Protein AF-C0B7B0-F1 (afdb_monomer_lite)

pLDDT: mean 88.66, std 11.68, range [32.16, 98.12]

Sequence (289 aa):
MPNNDEKKVLLKVTDLKQWFPLKKTKLFQKEQEYVRANDGITLNIYEGETVGLVGESGCGKSTFGRTLLQIYKQTEGKTMYYGRTLTDMAPLYVDETIKNISSGKKKIAELEAKVEALKAEYEKMEDSAEKFQKQAECENIQKKCNMEFLNLVQIIGGFYSLDDTKEAEQLLLEKFKVARVISGLNEENQMEGVDKTKEIAEKKVELEKAEKKLEELRSKYKNDEAFTKYESYRDNGVDLARLKTQEMRFLRKDMQMIFQDPYSSLNPRMTVGQIIGEGLLAHGIFKKK

Structure (mmCIF, N/CA/C/O backbone):
data_AF-C0B7B0-F1
#
_entry.id   AF-C0B7B0-F1
#
loop_
_atom_site.group_PDB
_atom_site.id
_atom_site.type_symbol
_atom_site.label_atom_id
_atom_site.label_alt_id
_atom_site.label_comp_id
_atom_site.label_asym_id
_atom_site.label_entity_id
_atom_site.label_seq_id
_atom_site.pdbx_PDB_ins_code
_atom_site.Cartn_x
_atom_site.Cartn_y
_atom_site.Cartn_z
_atom_site.occupancy
_atom_site.B_iso_or_equiv
_atom_site.auth_seq_id
_atom_site.auth_comp_id
_atom_site.auth_asym_id
_atom_site.auth_atom_id
_atom_site.pdbx_PDB_model_num
ATOM 1 N N . MET A 1 1 ? -33.762 -7.438 -4.757 1.00 32.88 1 MET A N 1
ATOM 2 C CA . MET A 1 1 ? -32.443 -7.916 -4.298 1.00 32.88 1 MET A CA 1
ATOM 3 C C . MET A 1 1 ? -31.421 -7.363 -5.273 1.00 32.88 1 MET A C 1
ATOM 5 O O . MET A 1 1 ? -31.558 -7.676 -6.450 1.00 32.88 1 MET A O 1
ATOM 9 N N . PRO A 1 2 ? -30.515 -6.460 -4.875 1.00 32.16 2 PRO A N 1
ATOM 10 C CA . PRO A 1 2 ? -29.497 -5.986 -5.796 1.00 32.16 2 PRO A CA 1
ATOM 11 C C . PRO A 1 2 ? -28.449 -7.088 -5.965 1.00 32.16 2 PRO A C 1
ATOM 13 O O . PRO A 1 2 ? -27.871 -7.572 -4.997 1.00 32.16 2 PRO A O 1
ATOM 16 N N . ASN A 1 3 ? -28.293 -7.509 -7.211 1.00 38.59 3 ASN A N 1
ATOM 17 C CA . ASN A 1 3 ? -27.309 -8.462 -7.685 1.00 38.59 3 ASN A CA 1
ATOM 18 C C . ASN A 1 3 ? -25.999 -7.690 -7.917 1.00 38.59 3 ASN A C 1
ATOM 20 O O . ASN A 1 3 ? -26.000 -6.790 -8.755 1.00 38.59 3 ASN A O 1
ATOM 24 N N . ASN A 1 4 ? -24.925 -7.996 -7.182 1.00 39.75 4 ASN A N 1
ATOM 25 C CA . ASN A 1 4 ? -23.560 -7.856 -7.698 1.00 39.75 4 ASN A CA 1
ATOM 26 C C . ASN A 1 4 ? -22.594 -8.742 -6.892 1.00 39.75 4 ASN A C 1
ATOM 28 O O . ASN A 1 4 ? -22.062 -8.343 -5.857 1.00 39.75 4 ASN A O 1
ATOM 32 N N . ASP A 1 5 ? -22.397 -9.958 -7.397 1.00 49.72 5 ASP A N 1
ATOM 33 C CA . ASP A 1 5 ? -21.373 -10.935 -7.017 1.00 49.72 5 ASP A CA 1
ATOM 34 C C . ASP A 1 5 ? -19.946 -10.453 -7.374 1.00 49.72 5 ASP A C 1
ATOM 36 O O . ASP A 1 5 ? -19.178 -11.151 -8.039 1.00 49.72 5 ASP A O 1
ATOM 40 N N . GLU A 1 6 ? -19.545 -9.254 -6.950 1.00 67.25 6 GLU A N 1
ATOM 41 C CA . GLU A 1 6 ? -18.129 -8.882 -6.973 1.00 67.25 6 GLU A CA 1
ATOM 42 C C . GLU A 1 6 ? -17.482 -9.409 -5.699 1.00 67.25 6 GLU A C 1
ATOM 44 O O . GLU A 1 6 ? -17.593 -8.821 -4.621 1.00 67.25 6 GLU A O 1
ATOM 49 N N . LYS A 1 7 ? -16.814 -10.563 -5.810 1.00 82.44 7 LYS A N 1
ATOM 50 C CA . LYS A 1 7 ? -15.997 -11.081 -4.713 1.00 82.44 7 LYS A CA 1
ATOM 51 C C . LYS A 1 7 ? -15.045 -9.974 -4.252 1.00 82.44 7 LYS A C 1
ATOM 53 O O . LYS A 1 7 ? -14.312 -9.395 -5.054 1.00 82.44 7 LYS A O 1
ATOM 58 N N . LYS A 1 8 ? -15.053 -9.679 -2.953 1.00 91.38 8 LYS A N 1
ATOM 59 C CA . LYS A 1 8 ? -14.202 -8.644 -2.366 1.00 91.38 8 LYS A CA 1
ATOM 60 C C . LYS A 1 8 ? -12.743 -9.089 -2.421 1.00 91.38 8 LYS A C 1
ATOM 62 O O . LYS A 1 8 ? -12.409 -10.185 -1.974 1.00 91.38 8 LYS A O 1
ATOM 67 N N . VAL A 1 9 ? -11.873 -8.258 -2.992 1.00 94.88 9 VAL A N 1
ATOM 68 C CA . VAL A 1 9 ? -10.428 -8.528 -3.021 1.00 94.88 9 VAL A CA 1
ATOM 69 C C . VAL A 1 9 ? -9.897 -8.475 -1.591 1.00 94.88 9 VAL A C 1
ATOM 71 O O . VAL A 1 9 ? -10.092 -7.479 -0.902 1.00 94.88 9 VAL A O 1
ATOM 74 N N . LEU A 1 10 ? -9.212 -9.533 -1.160 1.00 94.75 10 LEU A N 1
ATOM 75 C CA . LEU A 1 10 ? -8.536 -9.621 0.134 1.00 94.75 10 LEU A CA 1
ATOM 76 C C . LEU A 1 10 ? -7.050 -9.258 0.018 1.00 94.75 10 LEU A C 1
ATOM 78 O O . LEU A 1 10 ? -6.499 -8.587 0.891 1.00 94.75 10 LEU A O 1
ATOM 82 N N . LEU A 1 11 ? -6.403 -9.681 -1.069 1.00 95.06 11 LEU A N 1
ATOM 83 C CA . LEU A 1 11 ? -4.999 -9.400 -1.353 1.00 95.06 11 LEU A CA 1
ATOM 84 C C . LEU A 1 11 ? -4.830 -9.056 -2.834 1.00 95.06 11 LEU A C 1
ATOM 86 O O . LEU A 1 11 ? -5.231 -9.834 -3.695 1.00 95.06 11 LEU A O 1
ATOM 90 N N . LYS A 1 12 ? -4.212 -7.916 -3.138 1.00 96.62 12 LYS A N 1
ATOM 91 C CA . LYS A 1 12 ? -3.875 -7.496 -4.504 1.00 96.62 12 LYS A CA 1
ATOM 92 C C . LYS A 1 12 ? -2.369 -7.402 -4.649 1.00 96.62 12 LYS A C 1
ATOM 94 O O . LYS A 1 12 ? -1.725 -6.567 -4.015 1.00 96.62 12 LYS A O 1
ATOM 99 N N . VAL A 1 13 ? -1.822 -8.253 -5.501 1.00 96.62 13 VAL A N 1
ATOM 100 C CA . VAL A 1 13 ? -0.399 -8.318 -5.825 1.00 96.62 13 VAL A CA 1
ATOM 101 C C . VAL A 1 13 ? -0.208 -7.727 -7.216 1.00 96.62 13 VAL A C 1
ATOM 103 O O . VAL A 1 13 ? -0.907 -8.110 -8.152 1.00 96.62 13 VAL A O 1
ATOM 106 N N . THR A 1 14 ? 0.712 -6.780 -7.375 1.00 95.19 14 THR A N 1
ATOM 107 C CA . THR A 1 14 ? 0.985 -6.115 -8.658 1.00 95.19 14 THR A CA 1
ATOM 108 C C . THR A 1 14 ? 2.483 -6.054 -8.909 1.00 95.19 14 THR A C 1
ATOM 110 O O . THR A 1 14 ? 3.209 -5.444 -8.123 1.00 95.19 14 THR A O 1
ATOM 113 N N . ASP A 1 15 ? 2.928 -6.672 -10.007 1.00 94.75 15 ASP A N 1
ATOM 114 C CA . ASP A 1 15 ? 4.333 -6.733 -10.446 1.00 94.75 15 ASP A CA 1
ATOM 115 C C . ASP A 1 15 ? 5.298 -7.150 -9.317 1.00 94.75 15 ASP A C 1
ATOM 117 O O . ASP A 1 15 ? 6.388 -6.598 -9.179 1.00 94.75 15 ASP A O 1
ATOM 121 N N . LEU A 1 16 ? 4.887 -8.090 -8.451 1.00 95.69 16 LEU A N 1
ATOM 122 C CA . LEU A 1 16 ? 5.704 -8.522 -7.316 1.00 95.69 16 LEU A CA 1
ATOM 123 C C . LEU A 1 16 ? 6.953 -9.231 -7.821 1.00 95.69 16 LEU A C 1
ATOM 125 O O . LEU A 1 16 ? 6.883 -10.243 -8.531 1.00 95.69 16 LEU A O 1
ATOM 129 N N . LYS A 1 17 ? 8.104 -8.725 -7.380 1.00 95.19 17 LYS A N 1
ATOM 130 C CA . LYS A 1 17 ? 9.407 -9.332 -7.636 1.00 95.19 17 LYS A CA 1
ATOM 131 C C . LYS A 1 17 ? 10.114 -9.643 -6.340 1.00 95.19 17 LYS A C 1
ATOM 133 O O . LYS A 1 17 ? 10.126 -8.829 -5.417 1.00 95.19 17 LYS A O 1
ATOM 138 N N . GLN A 1 18 ? 10.763 -10.798 -6.310 1.00 95.56 18 GLN A N 1
ATOM 139 C CA . GLN A 1 18 ? 11.683 -11.149 -5.244 1.00 95.56 18 GLN A CA 1
ATOM 140 C C . GLN A 1 18 ? 12.972 -11.717 -5.812 1.00 95.56 18 GLN A C 1
ATOM 142 O O . GLN A 1 18 ? 13.020 -12.848 -6.307 1.00 95.56 18 GLN A O 1
ATOM 147 N N . TRP A 1 19 ? 14.020 -10.902 -5.747 1.00 94.12 19 TRP A N 1
ATOM 148 C CA . TRP A 1 19 ? 15.330 -11.181 -6.308 1.00 94.12 19 TRP A CA 1
ATOM 149 C C . TRP A 1 19 ? 16.367 -11.246 -5.187 1.00 94.12 19 TRP A C 1
ATOM 151 O O . TRP A 1 19 ? 16.521 -10.315 -4.398 1.00 94.12 19 TRP A O 1
ATOM 161 N N . PHE A 1 20 ? 17.104 -12.350 -5.114 1.00 90.38 20 PHE A N 1
ATOM 162 C CA . PHE A 1 20 ? 18.136 -12.540 -4.097 1.00 90.38 20 PHE A CA 1
ATOM 163 C C . PHE A 1 20 ? 19.513 -12.206 -4.668 1.00 90.38 20 PHE A C 1
ATOM 165 O O . PHE A 1 20 ? 19.882 -12.783 -5.691 1.00 90.38 20 PHE A O 1
ATOM 172 N N . PRO A 1 21 ? 20.296 -11.319 -4.029 1.00 88.69 21 PRO A N 1
ATOM 173 C CA . PRO A 1 21 ? 21.627 -10.986 -4.514 1.00 88.69 21 PRO A CA 1
ATOM 174 C C . PRO A 1 21 ? 22.556 -12.199 -4.403 1.00 88.69 21 PRO A C 1
ATOM 176 O O . PRO A 1 21 ? 22.650 -12.841 -3.352 1.00 88.69 21 PRO A O 1
ATOM 179 N N . LEU A 1 22 ? 23.273 -12.499 -5.483 1.00 86.31 22 LEU A N 1
ATOM 180 C CA . LEU A 1 22 ? 24.344 -13.488 -5.481 1.00 86.31 22 LEU A CA 1
ATOM 181 C C . LEU A 1 22 ? 25.589 -12.920 -4.793 1.00 86.31 22 LEU A C 1
ATOM 183 O O . LEU A 1 22 ? 25.899 -11.732 -4.894 1.00 86.31 22 LEU A O 1
ATOM 187 N N . LYS A 1 23 ? 26.332 -13.760 -4.067 1.00 79.19 23 LYS A N 1
ATOM 188 C CA . LYS A 1 23 ? 27.598 -13.317 -3.470 1.00 79.19 23 LYS A CA 1
ATOM 189 C C . LYS A 1 23 ? 28.562 -12.923 -4.585 1.00 79.19 23 LYS A C 1
ATOM 191 O O . LYS A 1 23 ? 28.833 -13.732 -5.467 1.00 79.19 23 LYS A O 1
ATOM 196 N N . LYS A 1 24 ? 29.125 -11.717 -4.497 1.00 76.44 24 LYS A N 1
ATOM 197 C CA . LYS A 1 24 ? 30.214 -11.297 -5.382 1.00 76.44 24 LYS A CA 1
ATOM 198 C C . LYS A 1 24 ? 31.396 -12.245 -5.197 1.00 76.44 24 LYS A C 1
ATOM 200 O O . LYS A 1 24 ? 31.922 -12.372 -4.093 1.00 76.44 24 LYS A O 1
ATOM 205 N N . THR A 1 25 ? 31.804 -12.916 -6.267 1.00 71.88 25 THR A N 1
ATOM 206 C CA . THR A 1 25 ? 32.927 -13.868 -6.248 1.00 71.88 25 THR A CA 1
ATOM 207 C C . THR A 1 25 ? 34.271 -13.201 -6.528 1.00 71.88 25 THR A C 1
ATOM 209 O O . THR A 1 25 ? 35.310 -13.779 -6.227 1.00 71.88 25 THR A O 1
ATOM 212 N N . LYS A 1 26 ? 34.278 -11.986 -7.091 1.00 80.69 26 LYS A N 1
ATOM 213 C CA . LYS A 1 26 ? 35.500 -11.229 -7.409 1.00 80.69 26 LYS A CA 1
ATOM 214 C C . LYS A 1 26 ? 35.473 -9.857 -6.738 1.00 80.69 26 LYS A C 1
ATOM 216 O O . LYS A 1 26 ? 34.465 -9.157 -6.802 1.00 80.69 26 LYS A O 1
ATOM 221 N N . LEU A 1 27 ? 36.610 -9.448 -6.167 1.00 71.44 27 LEU A N 1
ATOM 222 C CA . LEU A 1 27 ? 36.767 -8.174 -5.446 1.00 71.44 27 LEU A CA 1
ATOM 223 C C . LEU A 1 27 ? 36.523 -6.935 -6.338 1.00 71.44 27 LEU A C 1
ATOM 225 O O . LEU A 1 27 ? 36.173 -5.876 -5.833 1.00 71.44 27 LEU A O 1
ATOM 229 N N . PHE A 1 28 ? 36.633 -7.091 -7.664 1.00 76.25 28 PHE A N 1
ATOM 230 C CA . PHE A 1 28 ? 36.412 -6.041 -8.670 1.00 76.25 28 PHE A CA 1
ATOM 231 C C . PHE A 1 28 ? 35.117 -6.211 -9.487 1.00 76.25 28 PHE A C 1
ATOM 233 O O . PHE A 1 28 ? 34.955 -5.575 -10.528 1.00 76.25 28 PHE A O 1
ATOM 240 N N . GLN A 1 29 ? 34.186 -7.073 -9.062 1.00 70.94 29 GLN A N 1
ATOM 241 C CA . GLN A 1 29 ? 32.914 -7.238 -9.772 1.00 70.94 29 GLN A CA 1
ATOM 242 C C . GLN A 1 29 ? 32.032 -5.990 -9.572 1.00 70.94 29 GLN A C 1
ATOM 244 O O . GLN A 1 29 ? 31.475 -5.766 -8.488 1.00 70.94 29 GLN A O 1
ATOM 249 N N . LYS A 1 30 ? 31.934 -5.164 -10.626 1.00 66.25 30 LYS A N 1
ATOM 250 C CA . LYS A 1 30 ? 31.105 -3.947 -10.647 1.00 66.25 30 LYS A CA 1
ATOM 251 C C . LYS A 1 30 ? 29.623 -4.278 -10.472 1.00 66.25 30 LYS A C 1
ATOM 253 O O . LYS A 1 30 ? 28.973 -3.686 -9.614 1.00 66.25 30 LYS A O 1
ATOM 258 N N . GLU A 1 31 ? 29.119 -5.252 -11.221 1.00 73.50 31 GLU A N 1
ATOM 259 C CA . GLU A 1 31 ? 27.691 -5.573 -11.262 1.00 73.50 31 GLU A CA 1
ATOM 260 C C . GLU A 1 31 ? 27.283 -6.597 -10.200 1.00 73.50 31 GLU A C 1
ATOM 262 O O . GLU A 1 31 ? 28.000 -7.552 -9.898 1.00 73.50 31 GLU A O 1
ATOM 267 N N . GLN A 1 32 ? 26.124 -6.362 -9.590 1.00 80.31 32 GLN A N 1
ATOM 268 C CA . GLN A 1 32 ? 25.502 -7.269 -8.635 1.00 80.31 32 GLN A CA 1
ATOM 269 C C . GLN A 1 32 ? 24.554 -8.194 -9.401 1.00 80.31 32 GLN A C 1
ATOM 271 O O . GLN A 1 32 ? 23.566 -7.732 -9.962 1.00 80.31 32 GLN A O 1
ATOM 276 N N . GLU A 1 33 ? 24.839 -9.493 -9.414 1.00 85.06 33 GLU A N 1
ATOM 277 C CA . GLU A 1 33 ? 23.933 -10.484 -10.001 1.00 85.06 33 GLU A CA 1
ATOM 278 C C . GLU A 1 33 ? 22.847 -10.899 -9.001 1.00 85.06 33 GLU A C 1
ATOM 280 O O . GLU A 1 33 ? 23.034 -10.809 -7.780 1.00 85.06 33 GLU A O 1
ATOM 285 N N . TYR A 1 34 ? 21.715 -11.377 -9.520 1.00 88.00 34 TYR A N 1
ATOM 286 C CA . TYR A 1 34 ? 20.557 -11.772 -8.725 1.00 88.00 34 TYR A CA 1
ATOM 287 C C . TYR A 1 34 ? 19.959 -13.095 -9.203 1.00 88.00 34 TYR A C 1
ATOM 289 O O . TYR A 1 34 ? 19.828 -13.334 -10.402 1.00 88.00 34 TYR A O 1
ATOM 297 N N . VAL A 1 35 ? 19.496 -13.912 -8.256 1.00 90.94 35 VAL A N 1
ATOM 298 C CA . VAL A 1 35 ? 18.564 -15.015 -8.523 1.00 90.94 35 VAL A CA 1
ATOM 299 C C . VAL A 1 35 ? 17.147 -14.463 -8.470 1.00 90.94 35 VAL A C 1
ATOM 301 O O . VAL A 1 35 ? 16.680 -14.046 -7.408 1.00 90.94 35 VAL A O 1
ATOM 304 N N . ARG A 1 36 ? 16.453 -14.475 -9.608 1.00 93.06 36 ARG A N 1
ATOM 305 C CA . ARG A 1 36 ? 15.074 -13.986 -9.733 1.00 93.06 36 ARG A CA 1
ATOM 306 C C . ARG A 1 36 ? 14.084 -15.081 -9.349 1.00 93.06 36 ARG A C 1
ATOM 308 O O . ARG A 1 36 ? 13.620 -15.834 -10.195 1.00 93.06 36 ARG A O 1
ATOM 315 N N . ALA A 1 37 ? 13.799 -15.210 -8.057 1.00 93.50 37 ALA A N 1
ATOM 316 C CA . ALA A 1 37 ? 12.907 -16.256 -7.560 1.00 93.50 37 ALA A CA 1
ATOM 317 C C . ALA A 1 37 ? 11.430 -15.978 -7.884 1.00 93.50 37 ALA A C 1
ATOM 319 O O . ALA A 1 37 ? 10.670 -16.912 -8.123 1.00 93.50 37 ALA A O 1
ATOM 320 N N . ASN A 1 38 ? 11.032 -14.705 -7.907 1.00 96.00 38 ASN A N 1
ATOM 321 C CA . ASN A 1 38 ? 9.745 -14.248 -8.423 1.00 96.00 38 ASN A CA 1
ATOM 322 C C . ASN A 1 38 ? 9.994 -13.017 -9.305 1.00 96.00 38 ASN A C 1
ATOM 324 O O . ASN A 1 38 ? 10.726 -12.118 -8.884 1.00 96.00 38 ASN A O 1
ATOM 328 N N . ASP A 1 39 ? 9.417 -12.976 -10.507 1.00 95.19 39 ASP A N 1
ATOM 329 C CA . ASP A 1 39 ? 9.643 -11.897 -11.478 1.00 95.19 39 ASP A CA 1
ATOM 330 C C . ASP A 1 39 ? 8.322 -11.486 -12.151 1.00 95.19 39 ASP A C 1
ATOM 332 O O . ASP A 1 39 ? 7.921 -12.063 -13.156 1.00 95.19 39 ASP A O 1
ATOM 336 N N . GLY A 1 40 ? 7.612 -10.528 -11.546 1.00 94.38 40 GLY A N 1
ATOM 337 C CA . GLY A 1 40 ? 6.430 -9.891 -12.133 1.00 94.38 40 GLY A CA 1
ATOM 338 C C . GLY A 1 40 ? 5.101 -10.576 -11.819 1.00 94.38 40 GLY A C 1
ATOM 339 O O . GLY A 1 40 ? 4.202 -10.612 -12.658 1.00 94.38 40 GLY A O 1
ATOM 340 N N . ILE A 1 41 ? 4.941 -11.125 -10.610 1.00 95.50 41 ILE A N 1
ATOM 341 C CA . ILE A 1 41 ? 3.691 -11.794 -10.222 1.00 95.50 41 ILE A CA 1
ATOM 342 C C . ILE A 1 41 ? 2.592 -10.751 -9.991 1.00 95.50 41 ILE A C 1
ATOM 344 O O . ILE A 1 41 ? 2.727 -9.873 -9.140 1.00 95.50 41 ILE A O 1
ATOM 348 N N . THR A 1 42 ? 1.485 -10.880 -10.723 1.00 96.31 42 THR A N 1
ATOM 349 C CA . THR A 1 42 ? 0.275 -10.064 -10.556 1.00 96.31 42 THR A CA 1
ATOM 350 C C . THR A 1 42 ? -0.925 -10.981 -10.392 1.00 96.31 42 THR A C 1
ATOM 352 O O . THR A 1 42 ? -1.207 -11.781 -11.280 1.00 96.31 42 THR A O 1
ATOM 355 N N . LEU A 1 43 ? -1.614 -10.884 -9.255 1.00 95.81 43 LEU A N 1
ATOM 356 C CA . LEU A 1 43 ? -2.832 -11.645 -8.980 1.00 95.81 43 LEU A CA 1
ATOM 357 C C . LEU A 1 43 ? -3.654 -10.990 -7.871 1.00 95.81 43 LEU A C 1
ATOM 359 O O . LEU A 1 43 ? -3.111 -10.297 -7.009 1.00 95.81 43 LEU A O 1
ATOM 363 N N . ASN A 1 44 ? -4.954 -11.267 -7.877 1.00 95.88 44 ASN A N 1
ATOM 364 C CA . ASN A 1 44 ? -5.852 -10.954 -6.773 1.00 95.88 44 ASN A CA 1
ATOM 365 C C . ASN A 1 44 ? -6.240 -12.254 -6.069 1.00 95.88 44 ASN A C 1
ATOM 367 O O . ASN A 1 44 ? -6.477 -13.258 -6.734 1.00 95.88 44 ASN A O 1
ATOM 371 N N . ILE A 1 45 ? -6.307 -12.213 -4.741 1.00 93.75 45 ILE A N 1
ATOM 372 C CA . ILE A 1 45 ? -6.918 -13.246 -3.906 1.00 93.75 45 ILE A CA 1
ATOM 373 C C . ILE A 1 45 ? -8.170 -12.634 -3.300 1.00 93.75 45 ILE A C 1
ATOM 375 O O . ILE A 1 45 ? -8.100 -11.558 -2.697 1.00 93.75 45 ILE A O 1
ATOM 379 N N . TYR A 1 46 ? -9.300 -13.301 -3.463 1.00 95.00 46 TYR A N 1
ATOM 380 C CA . TYR A 1 46 ? -10.600 -12.832 -3.008 1.00 95.00 46 TYR A CA 1
ATOM 381 C C . TYR A 1 46 ? -11.002 -13.454 -1.662 1.00 95.00 46 TYR A C 1
ATOM 383 O O . TYR A 1 46 ? -10.536 -14.528 -1.281 1.00 95.00 46 TYR A O 1
ATOM 391 N N . GLU A 1 47 ? -11.883 -12.787 -0.917 1.00 92.44 47 GLU A N 1
ATOM 392 C CA . GLU A 1 47 ? -12.442 -13.343 0.320 1.00 92.44 47 GLU A CA 1
ATOM 393 C C . GLU A 1 47 ? -13.166 -14.675 0.047 1.00 92.44 47 GLU A C 1
ATOM 395 O O . GLU A 1 47 ? -13.923 -14.811 -0.916 1.00 92.44 47 GLU A O 1
ATOM 400 N N . GLY A 1 48 ? -12.900 -15.681 0.888 1.00 90.12 48 GLY A N 1
ATOM 401 C CA . GLY A 1 48 ? -13.444 -17.037 0.738 1.00 90.12 48 GLY A CA 1
ATOM 402 C C . GLY A 1 48 ? -12.850 -17.852 -0.420 1.00 90.12 48 GLY A C 1
ATOM 403 O O . GLY A 1 48 ? -13.265 -18.989 -0.641 1.00 90.12 48 GLY A O 1
ATOM 404 N N . GLU A 1 49 ? -11.886 -17.309 -1.166 1.00 89.75 49 GLU A N 1
ATOM 405 C CA . GLU A 1 49 ? -11.219 -18.022 -2.251 1.00 89.75 49 GLU A CA 1
ATOM 406 C C . GLU A 1 49 ? -10.109 -18.942 -1.733 1.00 89.75 49 GLU A C 1
ATOM 408 O O . GLU A 1 49 ? -9.346 -18.601 -0.831 1.00 89.75 49 GLU A O 1
ATOM 413 N N . THR A 1 50 ? -9.982 -20.115 -2.356 1.00 88.62 50 THR A N 1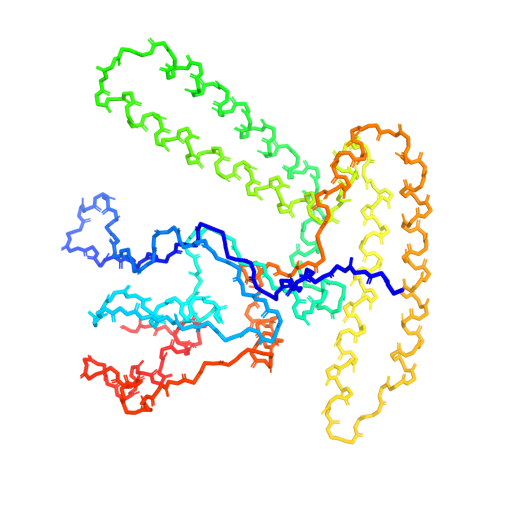
ATOM 414 C CA . THR A 1 50 ? -8.808 -20.978 -2.201 1.00 88.62 50 THR A CA 1
ATOM 415 C C . THR A 1 50 ? -7.951 -20.879 -3.457 1.00 88.62 50 THR A C 1
ATOM 417 O O . THR A 1 50 ? -8.380 -21.291 -4.532 1.00 88.62 50 THR A O 1
ATOM 420 N N . VAL A 1 51 ? -6.729 -20.364 -3.319 1.00 85.31 51 VAL A N 1
ATOM 421 C CA . VAL A 1 51 ? -5.768 -20.251 -4.425 1.00 85.31 51 VAL A CA 1
ATOM 422 C C . VAL A 1 51 ? -4.751 -21.387 -4.342 1.00 85.31 51 VAL A C 1
ATOM 424 O O . VAL A 1 51 ? -3.984 -21.486 -3.384 1.00 85.31 51 VAL A O 1
ATOM 427 N N . GLY A 1 52 ? -4.732 -22.247 -5.361 1.00 87.62 52 GLY A N 1
ATOM 428 C CA . GLY A 1 52 ? -3.733 -23.304 -5.509 1.00 87.62 52 GLY A CA 1
ATOM 429 C C . GLY A 1 52 ? -2.535 -22.828 -6.330 1.00 87.62 52 GLY A C 1
ATOM 430 O O . GLY A 1 52 ? -2.684 -22.508 -7.505 1.00 87.62 52 GLY A O 1
ATOM 431 N N . LEU A 1 53 ? -1.338 -22.820 -5.738 1.00 86.88 53 LEU A N 1
ATOM 432 C CA . LEU A 1 53 ? -0.094 -22.513 -6.449 1.00 86.88 53 LEU A CA 1
ATOM 433 C C . LEU A 1 53 ? 0.686 -23.799 -6.7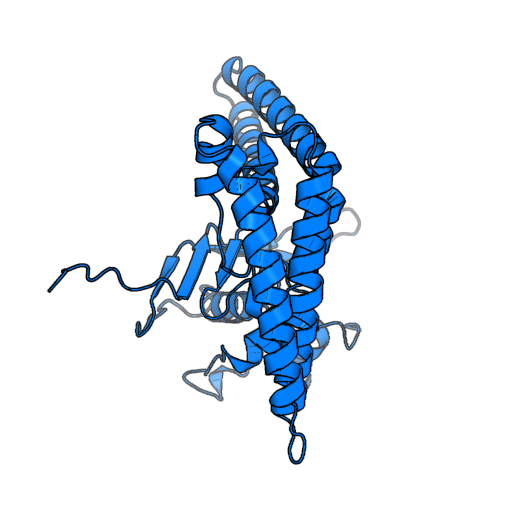45 1.00 86.88 53 LEU A C 1
ATOM 435 O O . LEU A 1 53 ? 1.242 -24.420 -5.838 1.00 86.88 53 LEU A O 1
ATOM 439 N N . VAL A 1 54 ? 0.763 -24.175 -8.021 1.00 89.44 54 VAL A N 1
ATOM 440 C CA . VAL A 1 54 ? 1.463 -25.379 -8.496 1.00 89.44 54 VAL A CA 1
ATOM 441 C C . VAL A 1 54 ? 2.679 -25.021 -9.349 1.00 89.44 54 VAL A C 1
ATOM 443 O O . VAL A 1 54 ? 2.776 -23.925 -9.891 1.00 89.44 54 VAL A O 1
ATOM 446 N N . GLY A 1 55 ? 3.640 -25.938 -9.437 1.00 87.69 55 GLY A N 1
ATOM 447 C CA . GLY A 1 55 ? 4.847 -25.773 -10.247 1.00 87.69 55 GLY A CA 1
ATOM 448 C C . GLY A 1 55 ? 5.974 -26.694 -9.792 1.00 87.69 55 GLY A C 1
ATOM 449 O O . GLY A 1 55 ? 5.901 -27.284 -8.710 1.00 87.69 55 GLY A O 1
ATOM 450 N N . GLU A 1 56 ? 7.035 -26.795 -10.584 1.00 91.56 56 GLU A N 1
ATOM 451 C CA . GLU A 1 56 ? 8.182 -27.668 -10.310 1.00 91.56 56 GLU A CA 1
ATOM 452 C C . GLU A 1 56 ? 8.955 -27.278 -9.038 1.00 91.56 56 GLU A C 1
ATOM 454 O O . GLU A 1 56 ? 8.838 -26.169 -8.499 1.00 91.56 56 GLU A O 1
ATOM 459 N N . SER A 1 57 ? 9.757 -28.205 -8.510 1.00 87.06 57 SER A N 1
ATOM 460 C CA . SER A 1 57 ? 10.651 -27.894 -7.392 1.00 87.06 57 SER A CA 1
ATOM 461 C C . SER A 1 57 ? 11.623 -26.779 -7.791 1.00 87.06 57 SER A C 1
ATOM 463 O O . SER A 1 57 ? 12.245 -26.838 -8.845 1.00 87.06 57 SER A O 1
ATOM 465 N N . GLY A 1 58 ? 11.741 -25.741 -6.960 1.00 84.56 58 GLY A N 1
ATOM 466 C CA . GLY A 1 58 ? 12.606 -24.589 -7.240 1.00 84.56 58 GLY A CA 1
ATOM 467 C C . GLY A 1 58 ? 11.974 -23.455 -8.057 1.00 84.56 58 GLY A C 1
ATOM 468 O O . GLY A 1 58 ? 12.592 -22.402 -8.162 1.00 84.56 58 GLY A O 1
ATOM 469 N N . CYS A 1 59 ? 10.730 -23.577 -8.534 1.00 87.88 59 CYS A N 1
ATOM 470 C CA . CYS A 1 59 ? 10.076 -22.526 -9.333 1.00 87.88 59 CYS A CA 1
ATOM 471 C C . CYS A 1 59 ? 9.626 -21.272 -8.540 1.00 87.88 59 CYS A C 1
ATOM 473 O O . CYS A 1 59 ? 8.902 -20.436 -9.068 1.00 87.88 59 CYS A O 1
ATOM 475 N N . GLY A 1 60 ? 9.990 -21.149 -7.256 1.00 90.75 60 GLY A N 1
ATOM 476 C CA . GLY A 1 60 ? 9.726 -19.941 -6.458 1.00 90.75 60 GLY A CA 1
ATOM 477 C C . GLY A 1 60 ? 8.418 -19.904 -5.653 1.00 90.75 60 GLY A C 1
ATOM 478 O O . GLY A 1 60 ? 8.108 -18.861 -5.081 1.00 90.75 60 GLY A O 1
ATOM 479 N N . LYS A 1 61 ? 7.669 -21.014 -5.529 1.00 92.19 61 LYS A N 1
ATOM 480 C CA . LYS A 1 61 ? 6.401 -21.074 -4.753 1.00 92.19 61 LYS A CA 1
ATOM 481 C C . LYS A 1 61 ? 6.566 -20.671 -3.287 1.00 92.19 61 LYS A C 1
ATOM 483 O O . LYS A 1 61 ? 5.855 -19.806 -2.785 1.00 92.19 61 LYS A O 1
ATOM 488 N N . SER A 1 62 ? 7.533 -21.281 -2.600 1.00 89.06 62 SER A N 1
ATOM 489 C CA . SER A 1 62 ? 7.808 -20.980 -1.191 1.00 89.06 62 SER A CA 1
ATOM 490 C C . SER A 1 62 ? 8.335 -19.557 -1.018 1.00 89.06 62 SER A C 1
ATOM 492 O O . SER A 1 62 ? 7.993 -18.898 -0.041 1.00 89.06 62 SER A O 1
ATOM 494 N N . THR A 1 63 ? 9.117 -19.055 -1.980 1.00 92.19 63 THR A N 1
ATOM 495 C CA . THR A 1 63 ? 9.557 -17.655 -1.994 1.00 92.19 63 THR A CA 1
ATOM 496 C C . THR A 1 63 ? 8.375 -16.706 -2.124 1.00 92.19 63 THR A C 1
ATOM 498 O O . THR A 1 63 ? 8.315 -15.730 -1.379 1.00 92.19 63 THR A O 1
ATOM 501 N N . PHE A 1 64 ? 7.412 -17.011 -2.994 1.00 92.94 64 PHE A N 1
ATOM 502 C CA . PHE A 1 64 ? 6.213 -16.198 -3.155 1.00 92.94 64 PHE A CA 1
ATOM 503 C C . PHE A 1 64 ? 5.421 -16.125 -1.845 1.00 92.94 64 PHE A C 1
ATOM 505 O O . PHE A 1 64 ? 5.202 -15.031 -1.331 1.00 92.94 64 PHE A O 1
ATOM 512 N N . GLY A 1 65 ? 5.108 -17.274 -1.232 1.00 90.88 65 GLY A N 1
ATOM 513 C CA . GLY A 1 65 ? 4.401 -17.319 0.055 1.00 90.88 65 GLY A CA 1
ATOM 514 C C . GLY A 1 65 ? 5.129 -16.570 1.181 1.00 90.88 65 GLY A C 1
ATOM 515 O O . GLY A 1 65 ? 4.518 -15.791 1.912 1.00 90.88 65 GLY A O 1
ATOM 516 N N . ARG A 1 66 ? 6.458 -16.724 1.282 1.00 90.19 66 ARG A N 1
ATOM 517 C CA . ARG A 1 66 ? 7.289 -15.993 2.261 1.00 90.19 66 ARG A CA 1
ATOM 518 C C . ARG A 1 66 ? 7.333 -14.488 1.999 1.00 90.19 66 ARG A C 1
ATOM 520 O O . ARG A 1 66 ? 7.389 -13.714 2.952 1.00 90.19 66 ARG A O 1
ATOM 527 N N . THR A 1 67 ? 7.307 -14.075 0.734 1.00 92.25 67 THR A N 1
ATOM 528 C CA . THR A 1 67 ? 7.250 -12.658 0.349 1.00 92.25 67 THR A CA 1
ATOM 529 C C . THR A 1 67 ? 5.890 -12.051 0.694 1.00 92.25 67 THR A C 1
ATOM 531 O O . THR A 1 67 ? 5.849 -10.965 1.261 1.00 92.25 67 THR A O 1
ATOM 534 N N . LEU A 1 68 ? 4.777 -12.762 0.459 1.00 90.88 68 LEU A N 1
ATOM 535 C CA . LEU A 1 68 ? 3.442 -12.288 0.856 1.00 90.88 68 LEU A CA 1
ATOM 536 C C . LEU A 1 68 ? 3.340 -12.052 2.370 1.00 90.88 68 LEU A C 1
ATOM 538 O O . LEU A 1 68 ? 2.811 -11.032 2.803 1.00 90.88 68 LEU A O 1
ATOM 542 N N . LEU A 1 69 ? 3.924 -12.944 3.175 1.00 88.31 69 LEU A N 1
ATOM 543 C CA . LEU A 1 69 ? 4.029 -12.798 4.634 1.00 88.31 69 LEU A CA 1
ATOM 544 C C . LEU A 1 69 ? 5.068 -11.757 5.096 1.00 88.31 69 LEU A C 1
ATOM 546 O O . LEU A 1 69 ? 5.270 -11.589 6.301 1.00 88.31 69 LEU A O 1
ATOM 550 N N . GLN A 1 70 ? 5.758 -11.093 4.163 1.00 88.38 70 GLN A N 1
ATOM 551 C CA . GLN A 1 70 ? 6.882 -10.178 4.399 1.00 88.38 70 GLN A CA 1
ATOM 552 C C . GLN A 1 70 ? 7.979 -10.774 5.304 1.00 88.38 70 GLN A C 1
ATOM 554 O O . GLN A 1 70 ? 8.650 -10.063 6.059 1.00 88.38 70 GLN A O 1
ATOM 559 N N . ILE A 1 71 ? 8.182 -12.095 5.233 1.00 86.88 71 ILE A N 1
ATOM 560 C CA . ILE A 1 71 ? 9.390 -12.743 5.767 1.00 86.88 71 ILE A CA 1
ATOM 561 C C . ILE A 1 71 ? 10.579 -12.302 4.915 1.00 86.88 71 ILE A C 1
ATOM 563 O O . ILE A 1 71 ? 11.622 -11.922 5.440 1.00 86.88 71 ILE A O 1
ATOM 567 N N . TYR A 1 72 ? 10.391 -12.285 3.595 1.00 89.00 72 TYR A N 1
ATOM 568 C CA . TYR A 1 72 ? 11.256 -11.542 2.693 1.00 89.00 72 TYR A CA 1
ATOM 569 C C . TYR A 1 72 ? 10.558 -10.258 2.275 1.00 89.00 72 TYR A C 1
ATOM 571 O O . TYR A 1 72 ? 9.390 -10.281 1.893 1.00 89.00 72 TYR A O 1
ATOM 579 N N . LYS A 1 73 ? 11.288 -9.144 2.314 1.00 88.56 73 LYS A N 1
ATOM 580 C CA . LYS A 1 73 ? 10.817 -7.913 1.686 1.00 88.56 73 LYS A CA 1
ATOM 581 C C . LYS A 1 73 ? 10.903 -8.078 0.181 1.00 88.56 73 LYS A C 1
ATOM 583 O O . LYS A 1 73 ? 11.990 -8.373 -0.312 1.00 88.56 73 LYS A O 1
ATOM 588 N N . GLN A 1 74 ? 9.781 -7.867 -0.501 1.00 93.19 74 GLN A N 1
ATOM 589 C CA . GLN A 1 74 ? 9.742 -7.803 -1.958 1.00 93.19 74 GLN A CA 1
ATOM 590 C C . GLN A 1 74 ? 10.759 -6.784 -2.485 1.00 93.19 74 GLN A C 1
ATOM 592 O O . GLN A 1 74 ? 10.982 -5.734 -1.881 1.00 93.19 74 GLN A O 1
ATOM 597 N N . THR A 1 75 ? 11.381 -7.113 -3.611 1.00 92.25 75 THR A N 1
ATOM 598 C CA . THR A 1 75 ? 12.361 -6.255 -4.288 1.00 92.25 75 THR A CA 1
ATOM 599 C C . THR A 1 75 ? 11.666 -5.141 -5.065 1.00 92.25 75 THR A C 1
ATOM 601 O O . THR A 1 75 ? 12.098 -3.994 -5.014 1.00 92.25 75 THR A O 1
ATOM 604 N N . GLU A 1 76 ? 10.574 -5.477 -5.753 1.00 91.44 76 GLU A N 1
ATOM 605 C CA . GLU A 1 76 ? 9.729 -4.541 -6.499 1.00 91.44 76 GLU A CA 1
ATOM 606 C C . GLU A 1 76 ? 8.258 -4.975 -6.430 1.00 91.44 76 GLU A C 1
ATOM 608 O O . GLU A 1 76 ? 7.923 -6.036 -5.891 1.00 91.44 76 GLU A O 1
ATOM 613 N N . GLY A 1 77 ? 7.389 -4.140 -6.995 1.00 91.69 77 GLY A N 1
ATOM 614 C CA . GLY A 1 77 ? 5.948 -4.347 -7.023 1.00 91.69 77 GLY A CA 1
ATOM 615 C C . GLY A 1 77 ? 5.251 -3.808 -5.785 1.00 91.69 77 GLY A C 1
ATOM 616 O O . GLY A 1 77 ? 5.864 -3.156 -4.934 1.00 91.69 77 GLY A O 1
ATOM 617 N N . LYS A 1 78 ? 3.957 -4.102 -5.677 1.00 93.44 78 LYS A N 1
ATOM 618 C CA . LYS A 1 78 ? 3.092 -3.669 -4.576 1.00 93.44 78 LYS A CA 1
ATOM 619 C C . LYS A 1 78 ? 2.181 -4.802 -4.125 1.00 93.44 78 LYS A C 1
ATOM 621 O O . LYS A 1 78 ? 1.677 -5.557 -4.955 1.00 93.44 78 LYS A O 1
ATOM 626 N N . THR A 1 79 ? 1.981 -4.897 -2.814 1.00 95.38 79 THR A N 1
ATOM 627 C CA . THR A 1 79 ? 1.116 -5.906 -2.196 1.00 95.38 79 THR A CA 1
ATOM 628 C C . THR A 1 79 ? 0.147 -5.208 -1.254 1.00 95.38 79 THR A C 1
ATOM 630 O O . THR A 1 79 ? 0.533 -4.796 -0.161 1.00 95.38 79 THR A O 1
ATOM 633 N N . MET A 1 80 ? -1.102 -5.060 -1.692 1.00 96.06 80 MET A N 1
ATOM 634 C CA . MET A 1 80 ? -2.173 -4.437 -0.915 1.00 96.06 80 MET A CA 1
ATOM 635 C C . MET A 1 80 ? -2.986 -5.504 -0.192 1.00 96.06 80 MET A C 1
ATOM 637 O O . MET A 1 80 ? -3.446 -6.461 -0.814 1.00 96.06 80 MET A O 1
ATOM 641 N N . TYR A 1 81 ? -3.183 -5.318 1.108 1.00 95.38 81 TYR A N 1
ATOM 642 C CA . TYR A 1 81 ? -3.990 -6.173 1.969 1.00 95.38 81 TYR A CA 1
ATOM 643 C C . TYR A 1 81 ? -5.257 -5.445 2.416 1.00 95.38 81 TYR A C 1
ATOM 645 O O . TYR A 1 81 ? -5.191 -4.327 2.921 1.00 95.38 81 TYR A O 1
ATOM 653 N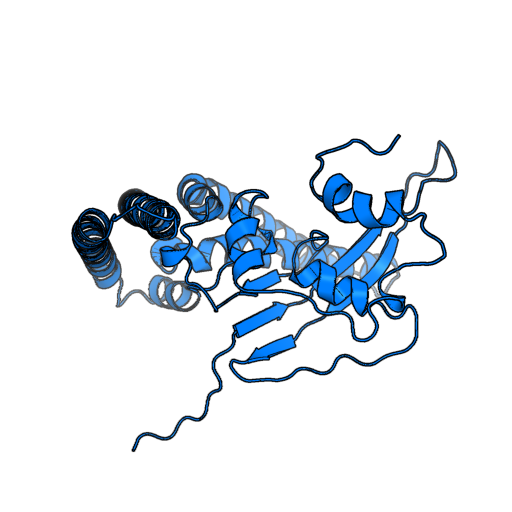 N . TYR A 1 82 ? -6.405 -6.097 2.250 1.00 95.19 82 TYR A N 1
ATOM 654 C CA . TYR A 1 82 ? -7.735 -5.529 2.487 1.00 95.19 82 TYR A CA 1
ATOM 655 C C . TYR A 1 82 ? -8.484 -6.190 3.654 1.00 95.19 82 TYR A C 1
ATOM 657 O O . TYR A 1 82 ? -9.643 -5.861 3.903 1.00 95.19 82 TYR A O 1
ATOM 665 N N . GLY A 1 83 ? -7.840 -7.108 4.387 1.00 92.12 83 GLY A N 1
ATOM 666 C CA . GLY A 1 83 ? -8.438 -7.729 5.578 1.00 92.12 83 GLY A CA 1
ATOM 667 C C . GLY A 1 83 ? -8.444 -6.815 6.810 1.00 92.12 83 GLY A C 1
ATOM 668 O O . GLY A 1 83 ? -9.188 -7.057 7.755 1.00 92.12 83 GLY A O 1
ATOM 669 N N . ARG A 1 84 ? -7.670 -5.723 6.782 1.00 91.62 84 ARG A N 1
ATOM 670 C CA . ARG A 1 84 ? -7.769 -4.584 7.707 1.00 91.62 84 ARG A CA 1
ATOM 671 C C . ARG A 1 84 ? -7.721 -3.290 6.915 1.00 91.62 84 ARG A C 1
ATOM 673 O O . ARG A 1 84 ? -7.035 -3.226 5.896 1.00 91.62 84 ARG A O 1
ATOM 680 N N . THR A 1 85 ? -8.405 -2.254 7.393 1.00 93.88 85 THR A N 1
ATOM 681 C CA . THR A 1 85 ? -8.310 -0.933 6.765 1.00 93.88 85 THR A CA 1
ATOM 682 C C . THR A 1 85 ? -7.067 -0.176 7.239 1.00 93.88 85 THR A C 1
ATOM 684 O O . THR A 1 85 ? -6.549 -0.418 8.334 1.00 93.88 85 THR A O 1
ATOM 687 N N . LEU A 1 86 ? -6.619 0.805 6.446 1.00 94.31 86 LEU A N 1
ATOM 688 C CA . LEU A 1 86 ? -5.595 1.775 6.852 1.00 94.31 86 LEU A CA 1
ATOM 689 C C . LEU A 1 86 ? -5.924 2.433 8.189 1.00 94.31 86 LEU A C 1
ATOM 691 O O . LEU A 1 86 ? -5.019 2.665 8.981 1.00 94.31 86 LEU A O 1
ATOM 695 N N . THR A 1 87 ? -7.198 2.742 8.438 1.00 95.00 87 THR A N 1
ATOM 696 C CA . THR A 1 87 ? -7.627 3.389 9.683 1.00 95.00 87 THR A CA 1
ATOM 697 C C . THR A 1 87 ? -7.537 2.414 10.855 1.00 95.00 87 THR A C 1
ATOM 699 O O . THR A 1 87 ? -6.991 2.776 11.890 1.00 95.00 87 THR A O 1
ATOM 702 N N . ASP A 1 88 ? -7.973 1.162 10.689 1.00 92.81 88 ASP A N 1
ATOM 703 C CA . ASP A 1 88 ? -7.917 0.158 11.764 1.00 92.81 88 ASP A CA 1
ATOM 704 C C . ASP A 1 88 ? -6.483 -0.179 12.179 1.00 92.81 88 ASP A C 1
ATOM 706 O O . ASP A 1 88 ? -6.210 -0.407 13.358 1.00 92.81 88 ASP A O 1
ATOM 710 N N . MET A 1 89 ? -5.571 -0.240 11.205 1.00 92.12 89 MET A N 1
ATOM 711 C CA . MET A 1 89 ? -4.164 -0.563 11.442 1.00 92.12 89 MET A CA 1
ATOM 712 C C . MET A 1 89 ? -3.310 0.671 11.775 1.00 92.12 89 MET A C 1
ATOM 714 O O . MET A 1 89 ? -2.282 0.544 12.436 1.00 92.12 89 MET A O 1
ATOM 718 N N . ALA A 1 90 ? -3.719 1.852 11.306 1.00 94.00 90 ALA A N 1
ATOM 719 C CA . ALA A 1 90 ? -3.053 3.146 11.468 1.00 94.00 90 ALA A CA 1
ATOM 720 C C . ALA A 1 90 ? -1.516 3.122 11.286 1.00 94.00 90 ALA A C 1
ATOM 722 O O . ALA A 1 90 ? -0.786 3.628 12.157 1.00 94.00 90 ALA A O 1
ATOM 723 N N . PRO A 1 91 ? -1.001 2.552 10.174 1.00 94.69 91 PRO A N 1
ATOM 724 C CA . PRO A 1 91 ? 0.422 2.294 10.037 1.00 94.69 91 PRO A CA 1
ATOM 725 C C . PRO A 1 91 ? 1.245 3.588 9.961 1.00 94.69 91 PRO A C 1
ATOM 727 O O . PRO A 1 91 ? 0.813 4.610 9.429 1.00 94.69 91 PRO A O 1
ATOM 730 N N . LEU A 1 92 ? 2.471 3.543 10.471 1.00 93.94 92 LEU A N 1
ATOM 731 C CA . LEU A 1 92 ? 3.390 4.670 10.617 1.00 93.94 92 LEU A CA 1
ATOM 732 C C . LEU A 1 92 ? 3.748 5.323 9.282 1.00 93.94 92 LEU A C 1
ATOM 734 O O . LEU A 1 92 ? 3.967 6.534 9.239 1.00 93.94 92 LEU A O 1
ATOM 738 N N . TYR A 1 93 ? 3.768 4.554 8.188 1.00 95.25 93 TYR A N 1
ATO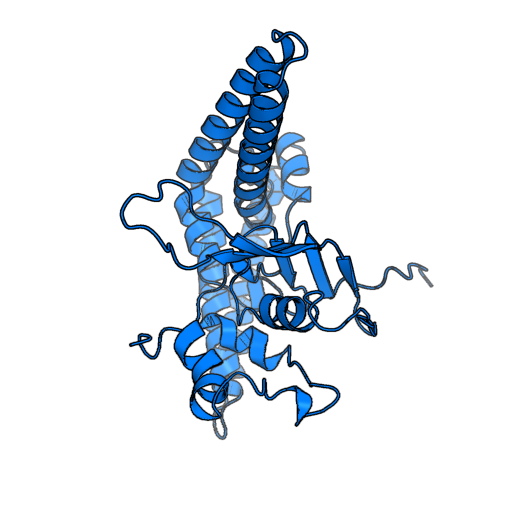M 739 C CA . TYR A 1 93 ? 4.034 5.115 6.864 1.00 95.25 93 TYR A CA 1
ATOM 740 C C . TYR A 1 93 ? 2.964 6.129 6.432 1.00 95.25 93 TYR A C 1
ATOM 742 O O . TYR A 1 93 ? 3.232 6.952 5.557 1.00 95.25 93 TYR A O 1
ATOM 750 N N . VAL A 1 94 ? 1.758 6.087 7.011 1.00 96.69 94 VAL A N 1
ATOM 751 C CA . VAL A 1 94 ? 0.693 7.049 6.704 1.00 96.69 94 VAL A CA 1
ATOM 752 C C . VAL A 1 94 ? 1.081 8.433 7.207 1.00 96.69 94 VAL A C 1
ATOM 754 O O . VAL A 1 94 ? 1.089 9.374 6.417 1.00 96.69 94 VAL A O 1
ATOM 757 N N . ASP A 1 95 ? 1.524 8.551 8.462 1.00 95.44 95 ASP A N 1
ATOM 758 C CA . ASP A 1 95 ? 2.039 9.813 9.011 1.00 95.44 95 ASP A CA 1
ATOM 759 C C . ASP A 1 95 ? 3.240 10.318 8.213 1.00 95.44 95 ASP A C 1
ATOM 761 O O . ASP A 1 95 ? 3.345 11.510 7.938 1.00 95.44 95 ASP A O 1
ATOM 765 N N . GLU A 1 96 ? 4.159 9.416 7.856 1.00 95.69 96 GLU A N 1
ATOM 766 C CA . GLU A 1 96 ? 5.329 9.757 7.045 1.00 95.69 96 GLU A CA 1
ATOM 767 C C . GLU A 1 96 ? 4.914 10.284 5.671 1.00 95.69 96 GLU A C 1
ATOM 769 O O . GLU A 1 96 ? 5.530 11.221 5.176 1.00 95.69 96 GLU A O 1
ATOM 774 N N . THR A 1 97 ? 3.853 9.740 5.074 1.00 96.81 97 THR A N 1
ATOM 775 C CA . THR A 1 97 ? 3.335 10.228 3.789 1.00 96.81 97 THR A CA 1
ATOM 776 C C . THR A 1 97 ? 2.702 11.602 3.938 1.00 96.81 97 THR A C 1
ATOM 778 O O . THR A 1 97 ? 3.030 12.507 3.177 1.00 96.81 97 THR A O 1
ATOM 781 N N . ILE A 1 98 ? 1.834 11.778 4.938 1.00 97.50 98 ILE A N 1
ATOM 782 C CA . ILE A 1 98 ? 1.114 13.037 5.159 1.00 97.50 98 ILE A CA 1
ATOM 783 C C . ILE A 1 98 ? 2.090 14.173 5.497 1.00 97.50 98 ILE A C 1
ATOM 785 O O . ILE A 1 98 ? 1.959 15.274 4.980 1.00 97.50 98 ILE A O 1
ATOM 789 N N . LYS A 1 99 ? 3.126 13.911 6.300 1.00 96.62 99 LYS A N 1
ATOM 790 C CA . LYS A 1 99 ? 4.153 14.917 6.638 1.00 96.62 99 LYS A CA 1
ATOM 791 C C . LYS A 1 99 ? 5.055 15.295 5.461 1.00 96.62 99 LYS A C 1
ATOM 793 O O . LYS A 1 99 ? 5.753 16.300 5.534 1.00 96.62 99 LYS A O 1
ATOM 798 N N . ASN A 1 100 ? 5.083 14.481 4.406 1.00 96.44 100 ASN A N 1
ATOM 799 C CA . ASN A 1 100 ? 5.960 14.650 3.250 1.00 96.44 100 ASN A CA 1
ATOM 800 C C . ASN A 1 100 ? 5.173 14.870 1.949 1.00 96.44 100 ASN A C 1
ATOM 802 O O . ASN A 1 100 ? 5.674 14.540 0.876 1.00 96.44 100 ASN A O 1
ATOM 806 N N . ILE A 1 101 ? 3.958 15.432 2.001 1.00 96.56 101 ILE A N 1
ATOM 807 C CA . ILE A 1 101 ? 3.166 15.688 0.785 1.00 96.56 101 ILE A CA 1
ATOM 808 C C . ILE A 1 101 ? 3.920 16.615 -0.172 1.00 96.56 101 ILE A C 1
ATOM 810 O O . ILE A 1 101 ? 4.099 16.270 -1.336 1.00 96.56 101 ILE A O 1
ATOM 814 N N . SER A 1 102 ? 4.401 17.766 0.308 1.00 95.31 102 SER A N 1
ATOM 815 C CA . SER A 1 102 ? 5.084 18.758 -0.538 1.00 95.31 102 SER A CA 1
ATOM 816 C C . SER A 1 102 ? 6.359 18.200 -1.190 1.00 95.31 102 SER A C 1
ATOM 818 O O . SER A 1 102 ? 6.544 18.305 -2.405 1.00 95.31 102 SER A O 1
ATOM 820 N N . SER A 1 103 ? 7.217 17.538 -0.406 1.00 95.69 103 SER A N 1
ATOM 821 C CA . SER A 1 103 ? 8.439 16.907 -0.922 1.00 95.69 103 SER A CA 1
ATOM 822 C C . SER A 1 103 ? 8.129 15.724 -1.845 1.00 95.69 103 SER A C 1
ATOM 824 O O . SER A 1 103 ? 8.809 15.547 -2.856 1.00 95.69 103 SER A O 1
ATOM 826 N N . GLY A 1 104 ? 7.073 14.961 -1.550 1.00 95.81 104 GLY A N 1
ATOM 827 C CA . GLY A 1 104 ? 6.552 13.893 -2.399 1.00 95.81 104 GLY A CA 1
ATOM 828 C C . GLY A 1 104 ? 6.086 14.405 -3.761 1.00 95.81 104 GLY A C 1
ATOM 829 O O . GLY A 1 104 ? 6.543 13.893 -4.780 1.00 95.81 104 GLY A O 1
ATOM 830 N N . LYS A 1 105 ? 5.261 15.462 -3.800 1.00 96.75 105 LYS A N 1
ATOM 831 C CA . LYS A 1 105 ? 4.819 16.113 -5.049 1.00 96.75 105 LYS A CA 1
ATOM 832 C C . LYS A 1 105 ? 6.004 16.601 -5.881 1.00 96.75 105 LYS A C 1
ATOM 834 O O . LYS A 1 105 ? 6.064 16.328 -7.075 1.00 96.75 105 LYS A O 1
ATOM 839 N N . LYS A 1 106 ? 6.988 17.250 -5.246 1.00 96.69 106 LYS A N 1
ATOM 840 C CA . LYS A 1 106 ? 8.213 17.695 -5.927 1.00 96.69 106 LYS A CA 1
ATOM 841 C C . LYS A 1 106 ? 8.976 16.522 -6.549 1.00 96.69 106 LYS A C 1
ATOM 843 O O . LYS A 1 106 ? 9.367 16.590 -7.709 1.00 96.69 106 LYS A O 1
ATOM 848 N N . LYS A 1 107 ? 9.154 15.433 -5.798 1.00 96.94 107 LYS A N 1
ATOM 849 C CA . LYS A 1 107 ? 9.829 14.221 -6.283 1.00 96.94 107 LYS A CA 1
ATOM 850 C C . LYS A 1 107 ? 9.079 13.574 -7.452 1.00 96.94 107 LYS A C 1
ATOM 852 O O . LYS A 1 107 ? 9.725 13.102 -8.381 1.00 96.94 107 LYS A O 1
ATOM 857 N N . ILE A 1 108 ? 7.746 13.556 -7.416 1.00 97.31 108 ILE A N 1
ATOM 858 C CA . ILE A 1 108 ? 6.918 13.055 -8.523 1.00 97.31 108 ILE A CA 1
ATOM 859 C C . ILE A 1 108 ? 7.135 13.920 -9.767 1.00 97.31 108 ILE A C 1
ATOM 861 O O . ILE A 1 108 ? 7.513 13.375 -10.795 1.00 97.31 108 ILE A O 1
ATOM 865 N N . ALA A 1 109 ? 7.039 15.248 -9.654 1.00 96.81 109 ALA A N 1
ATOM 866 C CA . ALA A 1 109 ? 7.272 16.159 -10.779 1.00 96.81 109 ALA A CA 1
ATOM 867 C C . ALA A 1 109 ? 8.686 16.012 -11.385 1.00 96.81 109 ALA A C 1
ATOM 869 O O . ALA A 1 109 ? 8.857 16.010 -12.602 1.00 96.81 109 ALA A O 1
ATOM 870 N N . GLU A 1 110 ? 9.715 15.825 -10.550 1.00 97.31 110 GLU A N 1
ATOM 871 C CA . GLU A 1 110 ? 11.082 15.548 -11.016 1.00 97.31 110 GLU A CA 1
ATOM 872 C C . GLU A 1 110 ? 11.192 14.214 -11.771 1.00 97.31 110 GLU A C 1
ATOM 874 O O . GLU A 1 110 ? 11.960 14.104 -12.729 1.00 97.31 110 GLU A O 1
ATOM 879 N N . LEU A 1 111 ? 10.465 13.181 -11.335 1.00 96.75 111 LEU A N 1
ATOM 880 C CA . LEU A 1 111 ? 10.422 11.889 -12.020 1.00 96.75 111 LEU A CA 1
ATOM 881 C C . LEU A 1 111 ? 9.638 11.983 -13.333 1.00 96.75 111 LEU A C 1
ATOM 883 O O . LEU A 1 111 ? 10.102 11.435 -14.329 1.00 96.75 111 LEU A O 1
ATOM 887 N N . GLU A 1 112 ? 8.518 12.705 -13.364 1.00 95.94 112 GLU A N 1
ATOM 888 C CA . GLU A 1 112 ? 7.725 12.959 -14.575 1.00 95.94 112 GLU A CA 1
ATOM 889 C C . GLU A 1 112 ? 8.558 13.678 -15.641 1.00 95.94 112 GLU A C 1
ATOM 891 O O . GLU A 1 112 ? 8.645 13.199 -16.772 1.00 95.94 112 GLU A O 1
ATOM 896 N N . ALA A 1 113 ? 9.275 14.742 -15.265 1.00 96.50 113 ALA A N 1
ATOM 897 C CA . ALA A 1 113 ? 10.161 15.466 -16.177 1.00 96.50 113 ALA A CA 1
ATOM 898 C C . ALA A 1 113 ? 11.295 14.579 -16.726 1.00 96.50 113 ALA A C 1
ATOM 900 O O . ALA A 1 113 ? 11.640 14.651 -17.905 1.00 96.50 113 ALA A O 1
ATOM 901 N N . LYS A 1 114 ? 11.868 13.699 -15.890 1.00 95.69 114 LYS A N 1
ATOM 902 C CA . LYS A 1 114 ? 12.885 12.724 -16.331 1.00 95.69 114 LYS A CA 1
ATOM 903 C C . LYS A 1 114 ? 12.317 11.704 -17.308 1.00 95.69 114 LYS A C 1
ATOM 905 O O . LYS A 1 114 ? 12.981 11.359 -18.280 1.00 95.69 114 LYS A O 1
ATOM 910 N N . VAL A 1 115 ? 11.109 11.211 -17.046 1.00 93.44 115 VAL A N 1
ATOM 911 C CA . VAL A 1 115 ? 10.412 10.285 -17.942 1.00 93.44 115 VAL A CA 1
ATOM 912 C C . VAL A 1 115 ? 10.167 10.944 -19.295 1.00 93.44 115 VAL A C 1
ATOM 914 O O . VAL A 1 115 ? 10.442 10.324 -20.317 1.00 93.44 115 VAL A O 1
ATOM 917 N N . GLU A 1 116 ? 9.676 12.182 -19.313 1.00 93.88 116 GLU A N 1
ATOM 918 C CA . GLU A 1 116 ? 9.410 12.927 -20.546 1.00 93.88 116 GLU A CA 1
ATOM 919 C C . GLU A 1 116 ? 10.694 13.164 -21.352 1.00 93.88 116 GLU A C 1
ATOM 921 O O . GLU A 1 116 ? 10.736 12.858 -22.544 1.00 93.88 116 GLU A O 1
ATOM 926 N N . ALA A 1 117 ? 11.773 13.599 -20.691 1.00 93.50 117 ALA A N 1
ATOM 927 C CA . ALA A 1 117 ? 13.078 13.770 -21.325 1.00 93.50 117 ALA A CA 1
ATOM 928 C C . ALA A 1 117 ? 13.606 12.460 -21.937 1.00 93.50 117 ALA A C 1
ATOM 930 O O . ALA A 1 117 ? 14.005 12.440 -23.102 1.00 93.50 117 ALA A O 1
ATOM 931 N N . LEU A 1 118 ? 13.553 11.348 -21.195 1.00 91.19 118 LEU A N 1
ATOM 932 C CA . LEU A 1 118 ? 14.000 10.045 -21.699 1.00 91.19 118 LEU A CA 1
ATOM 933 C C . LEU A 1 118 ? 13.132 9.523 -22.847 1.00 91.19 118 LEU A C 1
ATOM 935 O O . LEU A 1 118 ? 13.670 8.928 -23.780 1.00 91.19 118 LEU A O 1
ATOM 939 N N . LYS A 1 119 ? 11.811 9.747 -22.811 1.00 90.31 119 LYS A N 1
ATOM 940 C CA . LYS A 1 119 ? 10.909 9.389 -23.920 1.00 90.31 119 LYS A CA 1
ATOM 941 C C . LYS A 1 119 ? 11.251 10.177 -25.181 1.00 90.31 119 LYS A C 1
ATOM 943 O O . LYS A 1 119 ? 11.410 9.576 -26.238 1.00 90.31 119 LYS A O 1
ATOM 948 N N . ALA A 1 120 ? 11.454 11.488 -25.059 1.00 91.00 120 ALA A N 1
ATOM 949 C CA . ALA A 1 120 ? 11.832 12.338 -26.186 1.00 91.00 120 ALA A CA 1
ATOM 950 C C . ALA A 1 120 ? 13.203 11.963 -26.780 1.00 91.00 120 ALA A C 1
ATOM 952 O O . ALA A 1 120 ? 13.421 12.106 -27.983 1.00 91.00 120 ALA A O 1
ATOM 953 N N . GLU A 1 121 ? 14.142 11.493 -25.954 1.00 88.88 121 GLU A N 1
ATOM 954 C CA . GLU A 1 121 ?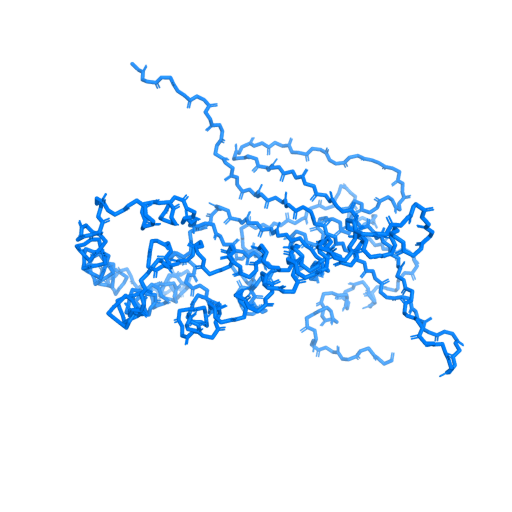 15.416 10.943 -26.428 1.00 88.88 121 GLU A CA 1
ATOM 955 C C . GLU A 1 121 ? 15.234 9.590 -27.126 1.00 88.88 121 GLU A C 1
ATOM 957 O O . GLU A 1 121 ? 15.806 9.383 -28.193 1.00 88.88 121 GLU A O 1
ATOM 962 N N . TYR A 1 122 ? 14.427 8.691 -26.557 1.00 87.56 122 TYR A N 1
ATOM 963 C CA . TYR A 1 122 ? 14.124 7.375 -27.125 1.00 87.56 122 TYR A CA 1
ATOM 964 C C . TYR A 1 122 ? 13.463 7.469 -28.510 1.00 87.56 122 TYR A C 1
ATOM 966 O O . TYR A 1 122 ? 13.847 6.743 -29.426 1.00 87.56 122 TYR A O 1
ATOM 974 N N . GLU A 1 123 ? 12.514 8.391 -28.691 1.00 88.69 123 GLU A N 1
ATOM 975 C CA . GLU A 1 123 ? 11.808 8.602 -29.965 1.00 88.69 123 GLU A CA 1
ATOM 976 C C . GLU A 1 123 ? 12.730 9.083 -31.096 1.00 88.69 123 GLU A C 1
ATOM 978 O O . GLU A 1 123 ? 12.453 8.833 -32.268 1.00 88.69 123 GLU A O 1
ATOM 983 N N . LYS A 1 124 ? 13.846 9.741 -30.759 1.00 90.50 124 LYS A N 1
ATOM 984 C CA . LYS A 1 124 ? 14.840 10.239 -31.725 1.00 90.50 124 LYS A CA 1
ATOM 985 C C . LYS A 1 124 ? 15.914 9.207 -32.080 1.00 90.50 124 LYS A C 1
ATOM 987 O O . LYS A 1 124 ? 16.754 9.491 -32.930 1.00 90.50 124 LYS A O 1
ATOM 992 N N . MET A 1 125 ? 15.930 8.047 -31.421 1.00 87.56 125 MET A N 1
ATOM 993 C CA . MET A 1 125 ? 16.938 7.011 -31.646 1.00 87.56 125 MET A CA 1
ATOM 994 C C . MET A 1 125 ? 16.552 6.057 -32.777 1.00 87.56 125 MET A C 1
ATOM 996 O O . MET A 1 125 ? 15.417 5.577 -32.862 1.00 87.56 125 MET A O 1
ATOM 1000 N N . GLU A 1 126 ? 17.541 5.707 -33.596 1.00 86.50 126 GLU A N 1
ATOM 1001 C CA . GLU A 1 126 ? 17.445 4.598 -34.544 1.00 86.50 126 GLU A CA 1
ATOM 1002 C C . GLU A 1 126 ? 17.429 3.247 -33.813 1.00 86.50 126 GLU A C 1
ATOM 1004 O O . GLU A 1 126 ? 17.936 3.112 -32.691 1.00 86.50 126 GLU A O 1
ATOM 1009 N N . ASP A 1 127 ? 16.824 2.240 -34.445 1.00 83.75 127 ASP A N 1
ATOM 1010 C CA . ASP A 1 127 ? 16.686 0.901 -33.874 1.00 83.75 127 ASP A CA 1
ATOM 1011 C C . ASP A 1 127 ? 18.059 0.264 -33.633 1.00 83.75 127 ASP A C 1
ATOM 1013 O O . ASP A 1 127 ? 18.767 -0.151 -34.548 1.00 83.75 127 ASP A O 1
ATOM 1017 N N . SER A 1 128 ? 18.443 0.219 -32.359 1.00 86.88 128 SER A N 1
ATOM 1018 C CA . SER A 1 128 ? 19.774 -0.165 -31.899 1.00 86.88 128 SER A CA 1
ATOM 1019 C C . SER A 1 128 ? 19.711 -0.799 -30.506 1.00 86.88 128 SER A C 1
ATOM 1021 O O . SER A 1 128 ? 18.737 -0.635 -29.768 1.00 86.88 128 SER A O 1
ATOM 1023 N N . ALA A 1 129 ? 20.773 -1.506 -30.107 1.00 83.81 129 ALA A N 1
ATOM 1024 C CA . ALA A 1 129 ? 20.898 -2.055 -28.752 1.00 83.81 129 ALA A CA 1
ATOM 1025 C C . ALA A 1 129 ? 20.814 -0.963 -27.664 1.00 83.81 129 ALA A C 1
ATOM 1027 O O . ALA A 1 129 ? 20.263 -1.196 -26.589 1.00 83.81 129 ALA A O 1
ATOM 1028 N N . GLU A 1 130 ? 21.306 0.242 -27.962 1.00 83.25 130 GLU A N 1
ATOM 1029 C CA . GLU A 1 130 ? 21.236 1.405 -27.072 1.00 83.25 130 GLU A CA 1
ATOM 1030 C C . GLU A 1 130 ? 19.792 1.892 -26.881 1.00 83.25 130 GLU A C 1
ATOM 1032 O O . GLU A 1 130 ? 19.389 2.217 -25.761 1.00 83.25 130 GLU A O 1
ATOM 1037 N N . LYS A 1 131 ? 18.971 1.848 -27.939 1.00 84.44 131 LYS A N 1
ATOM 1038 C CA . LYS A 1 131 ? 17.540 2.179 -27.872 1.00 84.44 131 LYS A CA 1
ATOM 1039 C C . LYS A 1 131 ? 16.778 1.248 -26.922 1.00 84.44 131 LYS A C 1
ATOM 1041 O O . LYS A 1 131 ? 15.969 1.724 -26.126 1.00 84.44 131 LYS A O 1
ATOM 1046 N N . PHE A 1 132 ? 17.082 -0.053 -26.926 1.00 83.56 132 PHE A N 1
ATOM 1047 C CA . PHE A 1 132 ? 16.490 -1.011 -25.978 1.00 83.56 132 PHE A CA 1
ATOM 1048 C C . PHE A 1 132 ? 16.892 -0.734 -24.523 1.00 83.56 132 PHE A C 1
ATOM 1050 O O . PHE A 1 132 ? 16.060 -0.835 -23.621 1.00 83.56 132 PHE A O 1
ATOM 1057 N N . GLN A 1 133 ? 18.149 -0.356 -24.275 1.00 84.12 133 GLN A N 1
ATOM 1058 C CA . GLN A 1 133 ? 18.604 -0.000 -22.926 1.00 84.12 133 GLN A CA 1
ATOM 1059 C C . GLN A 1 133 ? 17.894 1.255 -22.408 1.00 84.12 133 GLN A C 1
ATOM 1061 O O . GLN A 1 133 ? 17.409 1.258 -21.274 1.00 84.12 133 GLN A O 1
ATOM 1066 N N . LYS A 1 134 ? 17.755 2.285 -23.252 1.00 85.69 134 LYS A N 1
ATOM 1067 C CA . LYS A 1 134 ? 16.998 3.496 -22.905 1.00 85.69 134 LYS A CA 1
ATOM 1068 C C . LYS A 1 134 ? 15.518 3.229 -22.673 1.00 85.69 134 LYS A C 1
ATOM 1070 O O . LYS A 1 134 ? 14.937 3.824 -21.767 1.00 85.69 134 LYS A O 1
ATOM 1075 N N . GLN A 1 135 ? 14.914 2.316 -23.431 1.00 86.06 135 GLN A N 1
ATOM 1076 C CA . GLN A 1 135 ? 13.537 1.892 -23.183 1.00 86.06 135 GLN A CA 1
ATOM 1077 C C . GLN A 1 135 ? 13.383 1.304 -21.776 1.00 86.06 135 GLN A C 1
ATOM 1079 O O . GLN A 1 135 ? 12.516 1.737 -21.019 1.00 86.06 135 GLN A O 1
ATOM 1084 N N . ALA A 1 136 ? 14.260 0.370 -21.397 1.00 86.06 136 ALA A N 1
ATOM 1085 C CA . ALA A 1 136 ? 14.235 -0.245 -20.073 1.00 86.06 136 ALA A CA 1
ATOM 1086 C C . ALA A 1 136 ? 14.474 0.782 -18.951 1.00 86.06 136 ALA A C 1
ATOM 1088 O O . ALA A 1 136 ? 13.845 0.717 -17.893 1.00 86.06 136 ALA A O 1
ATOM 1089 N N . GLU A 1 137 ? 15.362 1.756 -19.168 1.00 88.12 137 GLU A N 1
ATOM 1090 C CA . GLU A 1 137 ? 15.567 2.865 -18.233 1.00 88.12 137 GLU A CA 1
ATOM 1091 C C . GLU A 1 137 ? 14.301 3.720 -18.084 1.00 88.12 137 GLU A C 1
ATOM 1093 O O . GLU A 1 137 ? 13.852 3.962 -16.960 1.00 88.12 137 GLU A O 1
ATOM 1098 N N . CYS A 1 138 ? 13.680 4.111 -19.198 1.00 88.94 138 CYS A N 1
ATOM 1099 C CA . CYS A 1 138 ? 12.438 4.880 -19.211 1.00 88.94 138 CYS A CA 1
ATOM 1100 C C . CYS A 1 138 ? 11.314 4.154 -18.457 1.00 88.94 138 CYS A C 1
ATOM 1102 O O . CYS A 1 138 ? 10.677 4.737 -17.574 1.00 88.94 138 CYS A O 1
ATOM 1104 N N . GLU A 1 139 ? 11.115 2.864 -18.737 1.00 88.81 139 GLU A N 1
ATOM 1105 C CA . GLU A 1 139 ? 10.122 2.026 -18.060 1.00 88.81 139 GLU A CA 1
ATOM 1106 C C . GLU A 1 139 ? 10.381 1.951 -16.549 1.00 88.81 139 GLU A C 1
ATOM 1108 O O . GLU A 1 139 ? 9.453 2.085 -15.746 1.00 88.81 139 GLU A O 1
ATOM 1113 N N . ASN A 1 140 ? 11.641 1.811 -16.133 1.00 88.69 140 ASN A N 1
ATOM 1114 C CA . ASN A 1 140 ? 12.008 1.768 -14.719 1.00 88.69 140 ASN A CA 1
ATOM 1115 C C . ASN A 1 140 ? 11.731 3.093 -13.997 1.00 88.69 140 ASN A C 1
ATOM 1117 O O . ASN A 1 140 ? 11.226 3.086 -12.868 1.00 88.69 140 ASN A O 1
ATOM 1121 N N . ILE A 1 141 ? 12.046 4.237 -14.612 1.00 92.31 141 ILE A N 1
ATOM 1122 C CA . ILE A 1 141 ? 11.751 5.547 -14.011 1.00 92.31 141 ILE A CA 1
ATOM 1123 C C . ILE A 1 141 ? 10.239 5.793 -13.986 1.00 92.31 141 ILE A C 1
ATOM 1125 O O . ILE A 1 141 ? 9.723 6.232 -12.957 1.00 92.31 141 ILE A O 1
ATOM 1129 N N . GLN A 1 142 ? 9.508 5.424 -15.041 1.00 92.75 142 GLN A N 1
ATOM 1130 C CA . GLN A 1 142 ? 8.046 5.516 -15.075 1.00 92.75 142 GLN A CA 1
ATOM 1131 C C . GLN A 1 142 ? 7.402 4.685 -13.961 1.00 92.75 142 GLN A C 1
ATOM 1133 O O . GLN A 1 142 ? 6.511 5.176 -13.268 1.00 92.75 142 GLN A O 1
ATOM 1138 N N . LYS A 1 143 ? 7.866 3.450 -13.732 1.00 90.88 143 LYS A N 1
ATOM 1139 C CA . LYS A 1 143 ? 7.379 2.602 -12.630 1.00 90.88 143 LYS A CA 1
ATOM 1140 C C . LYS A 1 143 ? 7.612 3.249 -11.266 1.00 90.88 143 LYS A C 1
ATOM 1142 O O . LYS A 1 143 ? 6.701 3.269 -10.440 1.00 90.88 143 LYS A O 1
ATOM 1147 N N . LYS A 1 144 ? 8.801 3.817 -11.036 1.00 91.69 144 LYS A N 1
ATOM 1148 C CA . LYS A 1 144 ? 9.110 4.556 -9.799 1.00 91.69 144 LYS A CA 1
ATOM 1149 C C . LYS A 1 144 ? 8.197 5.768 -9.634 1.00 91.69 144 LYS A C 1
ATOM 1151 O O . LYS A 1 144 ? 7.645 5.952 -8.556 1.00 91.69 144 LYS A O 1
ATOM 1156 N N . CYS A 1 145 ? 7.996 6.542 -10.698 1.00 94.56 145 CYS A N 1
ATOM 1157 C CA . CYS A 1 145 ? 7.089 7.686 -10.710 1.00 94.56 145 CYS A CA 1
ATOM 1158 C C . CYS A 1 145 ? 5.667 7.279 -10.307 1.00 94.56 145 CYS A C 1
ATOM 1160 O O . CYS A 1 145 ? 5.106 7.827 -9.361 1.00 94.56 145 CYS A O 1
ATOM 1162 N N . ASN A 1 146 ? 5.128 6.245 -10.958 1.00 93.81 146 ASN A N 1
ATOM 1163 C CA . ASN A 1 146 ? 3.794 5.725 -10.673 1.00 93.81 146 ASN A CA 1
ATOM 1164 C C . ASN A 1 146 ? 3.680 5.226 -9.228 1.00 93.81 146 ASN A C 1
ATOM 1166 O O . ASN A 1 146 ? 2.657 5.441 -8.586 1.00 93.81 146 ASN A O 1
ATOM 1170 N N . MET A 1 147 ? 4.722 4.583 -8.696 1.00 92.69 147 MET A N 1
ATOM 1171 C CA . MET A 1 147 ? 4.731 4.102 -7.315 1.00 92.69 147 MET A CA 1
ATOM 1172 C C . MET A 1 147 ? 4.698 5.251 -6.304 1.00 92.69 147 MET A C 1
ATOM 1174 O O . MET A 1 147 ? 3.898 5.218 -5.372 1.00 92.69 147 MET A O 1
ATOM 1178 N N . GLU A 1 148 ? 5.542 6.269 -6.485 1.00 94.69 148 GLU A N 1
ATOM 1179 C CA . GLU A 1 148 ? 5.571 7.454 -5.616 1.00 94.69 148 GLU A CA 1
ATOM 1180 C C . GLU A 1 148 ? 4.238 8.205 -5.667 1.00 94.69 148 GLU A C 1
ATOM 1182 O O . GLU A 1 148 ? 3.688 8.552 -4.621 1.00 94.69 148 GLU A O 1
ATOM 1187 N N . PHE A 1 149 ? 3.675 8.362 -6.868 1.00 96.88 149 PHE A N 1
ATOM 1188 C CA . PHE A 1 149 ? 2.349 8.936 -7.070 1.00 96.88 149 PHE A CA 1
ATOM 1189 C C . PHE A 1 149 ? 1.268 8.143 -6.329 1.00 96.88 149 PHE A C 1
ATOM 1191 O O . PHE A 1 149 ? 0.568 8.707 -5.487 1.00 96.88 149 PHE A O 1
ATOM 1198 N N . LEU A 1 150 ? 1.172 6.829 -6.563 1.00 95.44 150 LEU A N 1
ATOM 1199 C CA . LEU A 1 150 ? 0.181 5.961 -5.918 1.00 95.44 150 LEU A CA 1
ATOM 1200 C C . LEU A 1 150 ? 0.327 5.951 -4.394 1.00 95.44 150 LEU A C 1
ATOM 1202 O O . LEU A 1 150 ? -0.670 6.023 -3.682 1.00 95.44 150 LEU A O 1
ATOM 1206 N N . ASN A 1 151 ? 1.556 5.900 -3.879 1.00 95.25 151 ASN A N 1
ATOM 1207 C CA . ASN A 1 151 ? 1.832 5.913 -2.441 1.00 95.25 151 ASN A CA 1
ATOM 1208 C C . ASN A 1 151 ? 1.319 7.166 -1.736 1.00 95.25 151 ASN A C 1
ATOM 1210 O O . ASN A 1 151 ? 0.994 7.087 -0.548 1.00 95.25 151 ASN A O 1
ATOM 1214 N N . LEU A 1 152 ? 1.273 8.286 -2.455 1.00 96.69 152 LEU A N 1
ATOM 1215 C CA . LEU A 1 152 ? 0.783 9.562 -1.966 1.00 96.69 152 LEU A CA 1
ATOM 1216 C C . LEU A 1 152 ? -0.735 9.677 -2.147 1.00 96.69 152 LEU A C 1
ATOM 1218 O O . LEU A 1 152 ? -1.464 9.856 -1.169 1.00 96.69 152 LEU A O 1
ATOM 1222 N N . VAL A 1 153 ? -1.224 9.525 -3.381 1.00 97.31 153 VAL A N 1
ATOM 1223 C CA . VAL A 1 153 ? -2.630 9.776 -3.731 1.00 97.31 153 VAL A CA 1
ATOM 1224 C C . VAL A 1 153 ? -3.590 8.762 -3.106 1.00 97.31 153 VAL A C 1
ATOM 1226 O O . VAL A 1 153 ? -4.693 9.141 -2.728 1.00 97.31 153 VAL A O 1
ATOM 1229 N N . GLN A 1 154 ? -3.178 7.507 -2.885 1.00 96.75 154 GLN A N 1
ATOM 1230 C CA . GLN A 1 154 ? -4.035 6.526 -2.204 1.00 96.75 154 GLN A CA 1
ATOM 1231 C C . GLN A 1 154 ? -4.380 6.941 -0.768 1.00 96.75 154 GLN A C 1
ATOM 1233 O O . GLN A 1 154 ? -5.430 6.559 -0.256 1.00 96.75 154 GLN A O 1
ATOM 1238 N N . ILE A 1 155 ? -3.519 7.744 -0.133 1.00 97.31 155 ILE A N 1
ATOM 1239 C CA . ILE A 1 155 ? -3.701 8.222 1.239 1.00 97.31 155 ILE A CA 1
ATOM 1240 C C . ILE A 1 155 ? -4.439 9.563 1.250 1.00 97.31 155 ILE A C 1
ATOM 1242 O O . ILE A 1 155 ? -5.421 9.726 1.976 1.00 97.31 155 ILE A O 1
ATOM 1246 N N . ILE A 1 156 ? -3.974 10.536 0.461 1.00 97.19 156 ILE A N 1
ATOM 1247 C CA . ILE A 1 156 ? -4.483 11.915 0.544 1.00 97.19 156 ILE A CA 1
ATOM 1248 C C . ILE A 1 156 ? -5.667 12.170 -0.401 1.00 97.19 156 ILE A C 1
ATOM 1250 O O . ILE A 1 156 ? -6.524 13.007 -0.105 1.00 97.19 156 ILE A O 1
ATOM 1254 N N . GLY A 1 157 ? -5.767 11.406 -1.490 1.00 97.50 157 GLY A N 1
ATOM 1255 C CA . GLY A 1 157 ? -6.804 11.536 -2.508 1.00 97.50 157 GLY A CA 1
ATOM 1256 C C . GLY A 1 157 ? -6.747 12.864 -3.247 1.00 97.50 157 GLY A C 1
ATOM 1257 O O . GLY A 1 157 ? -5.679 13.329 -3.646 1.00 97.50 157 GLY A O 1
ATOM 1258 N N . GLY A 1 158 ? -7.912 13.495 -3.361 1.00 97.44 158 GLY A N 1
ATOM 1259 C CA . GLY A 1 158 ? -8.160 14.767 -4.025 1.00 97.44 158 GLY A CA 1
ATOM 1260 C C . GLY A 1 158 ? -7.266 15.902 -3.549 1.00 97.44 158 GLY A C 1
ATOM 1261 O O . GLY A 1 158 ? -6.884 16.741 -4.353 1.00 97.44 158 GLY A O 1
ATOM 1262 N N . PHE A 1 159 ? -6.807 15.889 -2.291 1.00 98.00 159 PHE A N 1
ATOM 1263 C CA . PHE A 1 159 ? -5.857 16.889 -1.782 1.00 98.00 159 PHE A CA 1
ATOM 1264 C C . PHE A 1 159 ? -4.532 16.934 -2.565 1.00 98.00 159 PHE A C 1
ATOM 1266 O O . PHE A 1 159 ? -3.778 17.905 -2.473 1.00 98.00 159 PHE A O 1
ATOM 1273 N N . TYR A 1 160 ? -4.241 15.916 -3.379 1.00 97.81 160 TYR A N 1
ATOM 1274 C CA . TYR A 1 160 ? -3.136 15.961 -4.327 1.00 97.81 160 TYR A CA 1
ATOM 1275 C C . TYR A 1 160 ? -3.262 17.103 -5.358 1.00 97.81 160 TYR A C 1
ATOM 1277 O O . TYR A 1 160 ? -2.228 17.647 -5.740 1.00 97.81 160 TYR A O 1
ATOM 1285 N N . SER A 1 161 ? -4.468 17.534 -5.758 1.00 97.06 161 SER A N 1
ATOM 1286 C CA . SER A 1 161 ? -4.634 18.666 -6.693 1.00 97.06 161 SER A CA 1
ATOM 1287 C C . SER A 1 161 ? -4.404 20.041 -6.066 1.00 97.06 161 SER A C 1
ATOM 1289 O O . SER A 1 161 ? -4.233 21.005 -6.802 1.00 97.06 161 SER A O 1
ATOM 1291 N N . LEU A 1 162 ? -4.401 20.155 -4.734 1.00 96.06 162 LEU A N 1
ATOM 1292 C CA . LEU A 1 162 ? -4.312 21.450 -4.057 1.00 96.06 162 LEU A CA 1
ATOM 1293 C C . LEU A 1 162 ? -2.863 21.922 -3.909 1.00 96.06 162 LEU A C 1
ATOM 1295 O O . LEU A 1 162 ? -1.986 21.133 -3.549 1.00 96.06 162 LEU A O 1
ATOM 1299 N N . ASP A 1 163 ? -2.629 23.219 -4.096 1.00 92.88 163 ASP A N 1
ATOM 1300 C CA . ASP A 1 163 ? -1.324 23.832 -3.823 1.00 92.88 163 ASP A CA 1
ATOM 1301 C C . ASP A 1 163 ? -1.036 23.911 -2.316 1.00 92.88 163 ASP A C 1
ATOM 1303 O O . ASP A 1 163 ? 0.061 23.568 -1.873 1.00 92.88 163 ASP A O 1
ATOM 1307 N N . ASP A 1 164 ? -2.034 24.314 -1.519 1.00 94.75 164 ASP A N 1
ATOM 1308 C CA . ASP A 1 164 ? -1.955 24.328 -0.055 1.00 94.75 164 ASP A CA 1
ATOM 1309 C C . ASP A 1 164 ? -2.688 23.123 0.544 1.00 94.75 164 ASP A C 1
ATOM 1311 O O . ASP A 1 164 ? -3.909 22.991 0.448 1.00 94.75 164 ASP A O 1
ATOM 1315 N N . THR A 1 165 ? -1.924 22.238 1.184 1.00 95.94 165 THR A N 1
ATOM 1316 C CA . THR A 1 165 ? -2.418 21.016 1.826 1.00 95.94 165 THR A CA 1
ATOM 1317 C C . THR A 1 165 ? -2.419 21.087 3.351 1.00 95.94 165 THR A C 1
ATOM 1319 O O . THR A 1 165 ? -2.777 20.098 3.985 1.00 95.94 165 THR A O 1
ATOM 1322 N N . LYS A 1 166 ? -2.082 22.225 3.976 1.00 96.31 166 LYS A N 1
ATOM 1323 C CA . LYS A 1 166 ? -1.886 22.318 5.439 1.00 96.31 166 LYS A CA 1
ATOM 1324 C C . LYS A 1 166 ? -3.111 21.916 6.261 1.00 96.31 166 LYS A C 1
ATOM 1326 O O . LYS A 1 166 ? -2.977 21.162 7.222 1.00 96.31 166 LYS A O 1
ATOM 1331 N N . GLU A 1 167 ? -4.297 22.400 5.887 1.00 96.25 167 GLU A N 1
ATOM 1332 C CA . GLU A 1 167 ? -5.548 22.059 6.586 1.00 96.25 167 GLU A CA 1
ATOM 1333 C C . GLU A 1 167 ? -5.833 20.551 6.474 1.00 96.25 167 GLU A C 1
ATOM 1335 O O . GLU A 1 167 ? -6.125 19.885 7.468 1.00 96.25 167 GLU A O 1
ATOM 1340 N N . ALA A 1 168 ? -5.660 19.987 5.274 1.00 96.50 168 ALA A N 1
ATOM 1341 C CA . ALA A 1 168 ? -5.840 18.562 5.020 1.00 96.50 168 ALA A CA 1
ATOM 1342 C C . ALA A 1 168 ? -4.820 17.698 5.777 1.00 96.50 168 ALA A C 1
ATOM 1344 O O . ALA A 1 168 ? -5.192 16.687 6.371 1.00 96.50 168 ALA A O 1
ATOM 1345 N N . GLU A 1 169 ? -3.547 18.098 5.793 1.00 97.62 169 GLU A N 1
ATOM 1346 C CA . GLU A 1 169 ? -2.477 17.433 6.542 1.00 97.62 169 GLU A CA 1
ATOM 1347 C C . GLU A 1 169 ? -2.796 17.378 8.031 1.00 97.62 169 GLU A C 1
ATOM 1349 O O . GLU A 1 169 ? -2.705 16.313 8.643 1.00 97.62 169 GLU A O 1
ATOM 1354 N N . GLN A 1 170 ? -3.219 18.506 8.606 1.00 97.94 170 GLN A N 1
ATOM 1355 C CA . GLN A 1 170 ? -3.583 18.587 10.014 1.00 97.94 170 GLN A CA 1
ATOM 1356 C C . GLN A 1 170 ? -4.737 17.636 10.350 1.00 97.94 170 GLN A C 1
ATOM 1358 O O . GLN A 1 170 ? -4.622 16.856 11.297 1.00 97.94 170 GLN A O 1
ATOM 1363 N N . LEU A 1 171 ? -5.821 17.659 9.567 1.00 97.88 171 LEU A N 1
ATOM 1364 C CA . LEU A 1 171 ? -6.990 16.806 9.807 1.00 97.88 171 LEU A CA 1
ATOM 1365 C C . LEU A 1 171 ? -6.680 15.317 9.605 1.00 97.88 171 LEU A C 1
ATOM 1367 O O . LEU A 1 171 ? -7.126 14.482 10.394 1.00 97.88 171 LEU A O 1
ATOM 1371 N N . LEU A 1 172 ? -5.891 14.966 8.585 1.00 97.81 172 LEU A N 1
ATOM 1372 C CA . LEU A 1 172 ? -5.453 13.586 8.358 1.00 97.81 172 LEU A CA 1
ATOM 1373 C C . LEU A 1 172 ? -4.568 13.090 9.509 1.00 97.81 172 LEU A C 1
ATOM 1375 O O . LEU A 1 172 ? -4.777 11.982 10.005 1.00 97.81 172 LEU A O 1
ATOM 1379 N N . LEU A 1 173 ? -3.613 13.900 9.976 1.00 97.94 173 LEU A N 1
ATOM 1380 C CA . LEU A 1 173 ? -2.764 13.544 11.116 1.00 97.94 173 LEU A CA 1
ATOM 1381 C C . LEU A 1 173 ? -3.568 13.429 12.418 1.00 97.94 173 LEU A C 1
ATOM 1383 O O . LEU A 1 173 ? -3.314 12.509 13.194 1.00 97.94 173 LEU A O 1
ATOM 1387 N N . GLU A 1 174 ? -4.545 14.310 12.660 1.00 97.25 174 GLU A N 1
ATOM 1388 C CA . GLU A 1 174 ? -5.471 14.209 13.801 1.00 97.25 174 GLU A CA 1
ATOM 1389 C C . GLU A 1 174 ? -6.241 12.883 13.743 1.00 97.25 174 GLU A C 1
ATOM 1391 O O . GLU A 1 174 ? -6.205 12.112 14.705 1.00 97.25 174 GLU A O 1
ATOM 1396 N N . LYS A 1 175 ? -6.831 12.555 12.583 1.00 97.62 175 LYS A N 1
ATOM 1397 C CA . LYS A 1 175 ? -7.527 11.281 12.351 1.00 97.62 175 LYS A CA 1
ATOM 1398 C C . LYS A 1 175 ? -6.630 10.081 12.669 1.00 97.62 175 LYS A C 1
ATOM 1400 O O . LYS A 1 175 ? -7.000 9.232 13.481 1.00 97.62 175 LYS A O 1
ATOM 1405 N N . PHE A 1 176 ? -5.455 9.991 12.044 1.00 97.56 176 PHE A N 1
ATOM 1406 C CA . PHE A 1 176 ? -4.579 8.823 12.190 1.00 97.56 176 PHE A CA 1
ATOM 1407 C C . PHE A 1 176 ? -3.916 8.735 13.568 1.00 97.56 176 PHE A C 1
ATOM 1409 O O . PHE A 1 176 ? -3.635 7.631 14.040 1.00 97.56 176 PHE A O 1
ATOM 1416 N N . LYS A 1 177 ? -3.744 9.861 14.270 1.00 97.44 177 LYS A N 1
ATOM 1417 C CA . LYS A 1 177 ? -3.337 9.870 15.679 1.00 97.44 177 LYS A CA 1
ATOM 1418 C C . LYS A 1 177 ? -4.383 9.183 16.557 1.00 97.44 177 LYS A C 1
ATOM 1420 O O . LYS A 1 177 ? -4.017 8.325 17.359 1.00 97.44 177 LYS A O 1
ATOM 1425 N N . VAL A 1 178 ? -5.664 9.525 16.399 1.00 97.88 178 VAL A N 1
ATOM 1426 C CA . VAL A 1 178 ? -6.758 8.886 17.153 1.00 97.88 178 VAL A CA 1
ATOM 1427 C C . VAL A 1 178 ? -6.882 7.411 16.771 1.00 97.88 178 VAL A C 1
ATOM 1429 O O . VAL A 1 178 ? -6.943 6.552 17.650 1.00 97.88 178 VAL A O 1
ATOM 1432 N N . ALA A 1 179 ? -6.824 7.103 15.475 1.00 97.25 179 ALA A N 1
ATOM 1433 C CA . ALA A 1 179 ? -6.891 5.737 14.964 1.00 97.25 179 ALA A CA 1
ATOM 1434 C C . ALA A 1 179 ? -5.784 4.835 15.544 1.00 97.25 179 ALA A C 1
ATOM 1436 O O . ALA A 1 179 ? -6.046 3.709 15.961 1.00 97.25 179 ALA A O 1
ATOM 1437 N N . ARG A 1 180 ? -4.557 5.354 15.680 1.00 95.31 180 ARG A N 1
ATOM 1438 C CA . ARG A 1 180 ? -3.442 4.625 16.303 1.00 95.31 180 ARG A CA 1
ATOM 1439 C C . ARG A 1 180 ? -3.663 4.351 17.787 1.00 95.31 180 ARG A C 1
ATOM 1441 O O . ARG A 1 180 ? -3.315 3.271 18.255 1.00 95.31 180 ARG A O 1
ATOM 1448 N N . VAL A 1 181 ? -4.252 5.298 18.522 1.00 96.69 181 VAL A N 1
ATOM 1449 C CA . VAL A 1 181 ? -4.627 5.080 19.929 1.00 96.69 181 VAL A CA 1
ATOM 1450 C C . VAL A 1 181 ? -5.658 3.957 20.029 1.00 96.69 181 VAL A C 1
ATOM 1452 O O . VAL A 1 181 ? -5.483 3.049 20.835 1.00 96.69 181 VAL A O 1
ATOM 1455 N N . ILE A 1 182 ? -6.681 3.963 19.168 1.00 96.50 182 ILE A N 1
ATOM 1456 C CA . ILE A 1 182 ? -7.681 2.884 19.105 1.00 96.50 182 ILE A CA 1
ATOM 1457 C C . ILE A 1 182 ? -7.012 1.545 18.779 1.00 96.50 182 ILE A C 1
ATOM 1459 O O . ILE A 1 182 ? -7.296 0.548 19.437 1.00 96.50 182 ILE A O 1
ATOM 1463 N N . SER A 1 183 ? -6.102 1.514 17.801 1.00 92.69 183 SER A N 1
ATOM 1464 C CA . SER A 1 183 ? -5.361 0.301 17.449 1.00 92.69 183 SER A CA 1
ATOM 1465 C C . SER A 1 183 ? -4.569 -0.255 18.635 1.00 92.69 183 SER A C 1
ATOM 1467 O O . SER A 1 183 ? -4.598 -1.465 18.836 1.00 92.69 183 SER A O 1
ATOM 1469 N N . GLY A 1 184 ? -3.900 0.595 19.421 1.00 92.38 184 GLY A N 1
ATOM 1470 C CA . GLY A 1 184 ? -3.177 0.176 20.627 1.00 92.38 184 GLY A CA 1
ATOM 1471 C C . GLY A 1 184 ? -4.108 -0.351 21.721 1.00 92.38 184 GLY A C 1
ATOM 1472 O O . GLY A 1 184 ? -3.886 -1.440 22.242 1.00 92.38 184 GLY A O 1
ATOM 1473 N N . LEU A 1 185 ? -5.208 0.356 21.998 1.00 94.69 185 LEU A N 1
ATOM 1474 C CA . LEU A 1 185 ? -6.210 -0.086 22.975 1.00 94.69 185 LEU A CA 1
ATOM 1475 C C . LEU A 1 185 ? -6.849 -1.425 22.584 1.00 94.69 185 LEU A C 1
ATOM 1477 O O . LEU A 1 185 ? -7.065 -2.271 23.443 1.00 94.69 185 LEU A O 1
ATOM 1481 N N . ASN A 1 186 ? -7.111 -1.651 21.294 1.00 91.50 186 ASN A N 1
ATOM 1482 C CA . ASN A 1 186 ? -7.619 -2.933 20.800 1.00 91.50 186 ASN A CA 1
ATOM 1483 C C . ASN A 1 186 ? -6.632 -4.085 21.035 1.00 91.50 186 ASN A C 1
ATOM 1485 O O . ASN A 1 186 ? -7.064 -5.220 21.218 1.00 91.50 186 ASN A O 1
ATOM 1489 N N . GLU A 1 187 ? -5.321 -3.830 21.010 1.00 88.25 187 GLU A N 1
ATOM 1490 C CA . GLU A 1 187 ? -4.327 -4.848 21.361 1.00 88.25 187 GLU A CA 1
ATOM 1491 C C . GLU A 1 187 ? -4.291 -5.123 22.859 1.00 88.25 187 GLU A C 1
ATOM 1493 O O . GLU A 1 187 ? -4.233 -6.285 23.255 1.00 88.25 187 GLU A O 1
ATOM 1498 N N . GLU A 1 188 ? -4.339 -4.075 23.682 1.00 90.62 188 GLU A N 1
ATOM 1499 C CA . GLU A 1 188 ? -4.417 -4.207 25.140 1.00 90.62 188 GLU A CA 1
ATOM 1500 C C . GLU A 1 188 ? -5.677 -4.973 25.553 1.00 90.62 188 GLU A C 1
ATOM 1502 O O . GLU A 1 188 ? -5.599 -5.873 26.379 1.00 90.62 188 GLU A O 1
ATOM 1507 N N . ASN A 1 189 ? -6.816 -4.705 24.910 1.00 91.88 189 ASN A N 1
ATOM 1508 C CA . ASN A 1 189 ? -8.090 -5.385 25.162 1.00 91.88 189 ASN A CA 1
ATOM 1509 C C . ASN A 1 189 ? -8.093 -6.878 24.784 1.00 91.88 189 ASN A C 1
ATOM 1511 O O . ASN A 1 189 ? -9.028 -7.597 25.116 1.00 91.88 189 ASN A O 1
ATOM 1515 N N . GLN A 1 190 ? -7.091 -7.348 24.034 1.00 87.25 190 GLN A N 1
ATOM 1516 C CA . GLN A 1 190 ? -6.904 -8.776 23.751 1.00 87.25 190 GLN A CA 1
ATOM 1517 C C . GLN A 1 190 ? -6.091 -9.482 24.845 1.00 87.25 190 GLN A C 1
ATOM 1519 O O . GLN A 1 190 ? -5.959 -10.705 24.798 1.00 87.25 190 GLN A O 1
ATOM 1524 N N . MET A 1 191 ? -5.511 -8.740 25.794 1.00 88.69 191 MET A N 1
ATOM 1525 C CA . MET A 1 191 ? -4.752 -9.307 26.905 1.00 88.69 191 MET A CA 1
ATOM 1526 C C . MET A 1 191 ? -5.697 -9.790 28.005 1.00 88.69 191 MET A C 1
ATOM 1528 O O . MET A 1 191 ? -6.700 -9.153 28.324 1.00 88.69 191 MET A O 1
ATOM 1532 N N . GLU A 1 192 ? -5.360 -10.928 28.603 1.00 88.38 192 GLU A N 1
ATOM 1533 C CA . GLU A 1 192 ? -6.152 -11.516 29.677 1.00 88.38 192 GLU A CA 1
ATOM 1534 C C . GLU A 1 192 ? -6.250 -10.561 30.880 1.00 88.38 192 GLU A C 1
ATOM 1536 O O . GLU A 1 192 ? -5.246 -10.020 31.345 1.00 88.38 192 GLU A O 1
ATOM 1541 N N . GLY A 1 193 ? -7.472 -10.340 31.373 1.00 89.50 193 GLY A N 1
ATOM 1542 C CA . GLY A 1 193 ? -7.737 -9.473 32.526 1.00 89.50 193 GLY A CA 1
ATOM 1543 C C . GLY A 1 193 ? -7.730 -7.966 32.238 1.00 89.50 193 GLY A C 1
ATOM 1544 O O . GLY A 1 193 ? -7.835 -7.181 33.180 1.00 89.50 193 GLY A O 1
ATOM 1545 N N . VAL A 1 194 ? -7.628 -7.545 30.973 1.00 93.12 194 VAL A N 1
ATOM 1546 C CA . VAL A 1 194 ? -7.663 -6.132 30.571 1.00 93.12 194 VAL A CA 1
ATOM 1547 C C . VAL A 1 194 ? -8.981 -5.816 29.860 1.00 93.12 194 VAL A C 1
ATOM 1549 O O . VAL A 1 194 ? -9.314 -6.448 28.863 1.00 93.12 194 VAL A O 1
ATOM 1552 N N . ASP A 1 195 ? -9.707 -4.802 30.340 1.00 94.75 195 ASP A N 1
ATOM 1553 C CA . ASP A 1 195 ? -10.884 -4.242 29.664 1.00 94.75 195 ASP A CA 1
ATOM 1554 C C . ASP A 1 195 ? -10.624 -2.775 29.301 1.00 94.75 195 ASP A C 1
ATOM 1556 O O . ASP A 1 195 ? -10.451 -1.926 30.177 1.00 94.75 195 ASP A O 1
ATOM 1560 N N . LYS A 1 196 ? -10.568 -2.497 27.995 1.00 96.94 196 LYS A N 1
ATOM 1561 C CA . LYS A 1 196 ? -10.437 -1.165 27.383 1.00 96.94 196 LYS A CA 1
ATOM 1562 C C . LYS A 1 196 ? -11.681 -0.753 26.605 1.00 96.94 196 LYS A C 1
ATOM 1564 O O . LYS A 1 196 ? -11.641 0.212 25.840 1.00 96.94 196 LYS A O 1
ATOM 1569 N N . THR A 1 197 ? -12.793 -1.473 26.753 1.00 95.94 197 THR A N 1
ATOM 1570 C CA . THR A 1 197 ? -14.000 -1.280 25.935 1.00 95.94 197 THR A CA 1
ATOM 1571 C C . THR A 1 197 ? -14.519 0.154 26.021 1.00 95.94 197 THR A C 1
ATOM 1573 O O . THR A 1 197 ? -14.907 0.737 25.004 1.00 95.94 197 THR A O 1
ATOM 1576 N N . LYS A 1 198 ? -14.476 0.756 27.217 1.00 96.94 198 LYS A N 1
ATOM 1577 C CA . LYS A 1 198 ? -14.909 2.139 27.438 1.00 96.94 198 LYS A CA 1
ATOM 1578 C C . LYS A 1 198 ? -13.981 3.143 26.751 1.00 96.94 198 LYS A C 1
ATOM 1580 O O . LYS A 1 198 ? -14.467 3.983 25.995 1.00 96.94 198 LYS A O 1
ATOM 1585 N N . GLU A 1 199 ? -12.667 3.036 26.947 1.00 97.38 199 GLU A N 1
ATOM 1586 C CA . GLU A 1 199 ? -11.692 3.926 26.303 1.00 97.38 199 GLU A CA 1
ATOM 1587 C C . GLU A 1 199 ? -11.738 3.810 24.772 1.00 97.38 199 GLU A C 1
ATOM 1589 O O . GLU A 1 199 ? -11.651 4.817 24.064 1.00 97.38 199 GLU A O 1
ATOM 1594 N N . ILE A 1 200 ? -11.929 2.595 24.245 1.00 97.12 200 ILE A N 1
ATOM 1595 C CA . ILE A 1 200 ? -12.108 2.352 22.807 1.00 97.12 200 ILE A CA 1
ATOM 1596 C C . ILE A 1 200 ? -13.363 3.067 22.299 1.00 97.12 200 ILE A C 1
ATOM 1598 O O . ILE A 1 200 ? -13.302 3.734 21.265 1.00 97.12 200 ILE A O 1
ATOM 1602 N N . ALA A 1 201 ? -14.493 2.949 23.002 1.00 97.56 201 ALA A N 1
ATOM 1603 C CA . ALA A 1 201 ? -15.744 3.596 22.608 1.00 97.56 201 ALA A CA 1
ATOM 1604 C C . ALA A 1 201 ? -15.616 5.128 22.597 1.00 97.56 201 ALA A C 1
ATOM 1606 O O . ALA A 1 201 ? -16.012 5.773 21.625 1.00 97.56 201 ALA A O 1
ATOM 1607 N N . GLU A 1 202 ? -14.995 5.710 23.625 1.00 97.69 202 GLU A N 1
ATOM 1608 C CA . GLU A 1 202 ? -14.728 7.152 23.699 1.00 97.69 202 GLU A CA 1
ATOM 1609 C C . GLU A 1 202 ? -13.848 7.627 22.534 1.00 97.69 202 GLU A C 1
ATOM 1611 O O . GLU A 1 202 ? -14.156 8.625 21.874 1.00 97.69 202 GLU A O 1
ATOM 1616 N N . LYS A 1 203 ? -12.782 6.880 22.218 1.00 98.12 203 LYS A N 1
ATOM 1617 C CA . LYS A 1 203 ? -11.884 7.216 21.106 1.00 98.12 203 LYS A CA 1
ATOM 1618 C C . LYS A 1 203 ? -12.529 7.026 19.736 1.00 98.12 203 LYS A C 1
ATOM 1620 O O . LYS A 1 203 ? -12.238 7.808 18.836 1.00 98.12 203 LYS A O 1
ATOM 1625 N N . LYS A 1 204 ? -13.435 6.059 19.563 1.00 97.62 204 LYS A N 1
ATOM 1626 C CA . LYS A 1 204 ? -14.215 5.908 18.320 1.00 97.62 204 LYS A CA 1
ATOM 1627 C C . LYS A 1 204 ? -15.091 7.130 18.046 1.00 97.62 204 LYS A C 1
ATOM 1629 O O . LYS A 1 204 ? -15.117 7.600 16.915 1.00 97.62 204 LYS A O 1
ATOM 1634 N N . VAL A 1 205 ? -15.714 7.709 19.074 1.00 98.00 205 VAL A N 1
ATOM 1635 C CA . VAL A 1 205 ? -16.472 8.966 18.929 1.00 98.00 205 VAL A CA 1
ATOM 1636 C C . VAL A 1 205 ? -15.557 10.128 18.516 1.00 98.00 205 VAL A C 1
ATOM 1638 O O . VAL A 1 205 ? -15.944 10.972 17.709 1.00 98.00 205 VAL A O 1
ATOM 1641 N N . GLU A 1 206 ? -14.334 10.192 19.051 1.00 97.88 206 GLU A N 1
ATOM 1642 C CA . GLU A 1 206 ? -13.327 11.177 18.626 1.00 97.88 206 GLU A CA 1
ATOM 1643 C C . GLU A 1 206 ? -12.908 10.967 17.160 1.00 97.88 206 GLU A C 1
ATOM 1645 O O . GLU A 1 206 ? -12.830 11.935 16.401 1.00 97.88 206 GLU A O 1
ATOM 1650 N N . LEU A 1 207 ? -12.718 9.712 16.739 1.00 97.88 207 LEU A N 1
ATOM 1651 C CA . LEU A 1 207 ? -12.383 9.358 15.360 1.00 97.88 207 LEU A CA 1
ATOM 1652 C C . LEU A 1 207 ? -13.500 9.761 14.390 1.00 97.88 207 LEU A C 1
ATOM 1654 O O . LEU A 1 207 ? -13.217 10.412 13.388 1.00 97.88 207 LEU A O 1
ATOM 1658 N N . GLU A 1 208 ? -14.760 9.463 14.712 1.00 97.75 208 GLU A N 1
ATOM 1659 C CA . GLU A 1 208 ? -15.916 9.858 13.895 1.00 97.75 208 GLU A CA 1
ATOM 1660 C C . GLU A 1 208 ? -16.007 11.380 13.720 1.00 97.75 208 GLU A C 1
ATOM 1662 O O . GLU A 1 208 ? -16.345 11.873 12.643 1.00 97.75 208 GLU A O 1
ATOM 1667 N N . LYS A 1 209 ? -15.689 12.156 14.766 1.00 97.81 209 LYS A N 1
ATOM 1668 C CA . LYS A 1 209 ? -15.629 13.623 14.668 1.00 97.81 209 LYS A CA 1
ATOM 1669 C C . LYS A 1 209 ? -14.513 14.077 13.727 1.00 97.81 209 LYS A C 1
ATOM 1671 O O . LYS A 1 209 ? -14.741 14.982 12.927 1.00 97.81 209 LYS A O 1
ATOM 1676 N N . ALA A 1 210 ? -13.329 13.469 13.809 1.00 97.25 210 ALA A N 1
ATOM 1677 C CA . ALA A 1 210 ? -12.221 13.778 12.905 1.00 97.25 210 ALA A CA 1
ATOM 1678 C C . ALA A 1 210 ? -12.557 13.419 11.445 1.00 97.2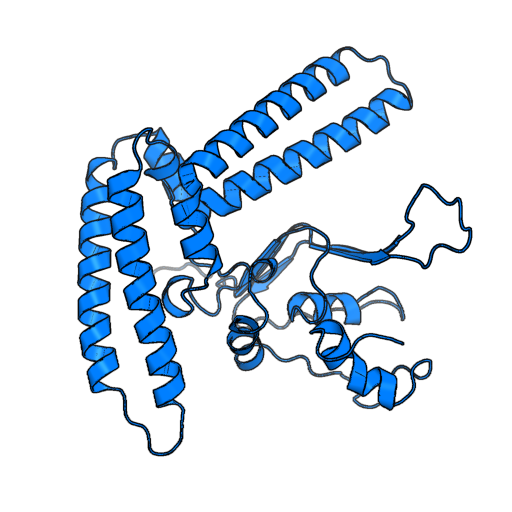5 210 ALA A C 1
ATOM 1680 O O . ALA A 1 210 ? -12.257 14.190 10.535 1.00 97.25 210 ALA A O 1
ATOM 1681 N N . GLU A 1 211 ? -13.236 12.292 11.217 1.00 96.81 211 GLU A N 1
ATOM 1682 C CA . GLU A 1 211 ? -13.697 11.880 9.888 1.00 96.81 211 GLU A CA 1
ATOM 1683 C C . GLU A 1 211 ? -14.741 12.833 9.309 1.00 96.81 211 GLU A C 1
ATOM 1685 O O . GLU A 1 211 ? -14.627 13.206 8.143 1.00 96.81 211 GLU A O 1
ATOM 1690 N N . LYS A 1 212 ? -15.697 13.301 10.121 1.00 97.81 212 LYS A N 1
ATOM 1691 C CA . LYS A 1 212 ? -16.685 14.304 9.692 1.00 97.81 212 LYS A CA 1
ATOM 1692 C C . LYS A 1 212 ? -16.030 15.611 9.255 1.00 97.81 212 LYS A C 1
ATOM 1694 O O . LYS A 1 212 ? -16.333 16.086 8.167 1.00 97.81 212 LYS A O 1
ATOM 1699 N N . LYS A 1 213 ? -15.080 16.147 10.034 1.00 97.81 213 LYS A N 1
ATOM 1700 C CA . LYS A 1 213 ? -14.319 17.352 9.643 1.00 97.81 213 LYS A CA 1
ATOM 1701 C C . LYS A 1 213 ? -13.585 17.156 8.312 1.00 97.81 213 LYS A C 1
ATOM 1703 O O . LYS A 1 213 ? -13.544 18.058 7.479 1.00 97.81 213 LYS A O 1
ATOM 1708 N N . LEU A 1 214 ? -12.983 15.979 8.115 1.00 96.75 214 LEU A N 1
ATOM 1709 C CA . LEU A 1 214 ? -12.272 15.662 6.880 1.00 96.75 214 LEU A CA 1
ATOM 1710 C C . LEU A 1 214 ? -13.233 15.592 5.687 1.00 96.75 214 LEU A C 1
ATOM 1712 O O . LEU A 1 214 ? -12.912 16.109 4.622 1.00 96.75 214 LEU A O 1
ATOM 1716 N N . GLU A 1 215 ? -14.405 14.986 5.863 1.00 96.75 215 GLU A N 1
ATOM 1717 C CA . GLU A 1 215 ? -15.426 14.892 4.818 1.00 96.75 215 GLU A CA 1
ATOM 1718 C C . GLU A 1 215 ? -16.031 16.260 4.481 1.00 96.75 215 GLU A C 1
ATOM 1720 O O . GLU A 1 215 ? -16.186 16.601 3.310 1.00 96.75 215 GLU A O 1
ATOM 1725 N N . GLU A 1 216 ? -16.277 17.101 5.487 1.00 97.75 216 GLU A N 1
ATOM 1726 C CA . GLU A 1 216 ? -16.670 18.499 5.293 1.00 97.75 216 GLU A CA 1
ATOM 1727 C C . GLU A 1 216 ? -15.633 19.250 4.449 1.00 97.75 216 GLU A C 1
ATOM 1729 O O . GLU A 1 216 ? -16.006 19.932 3.492 1.00 97.75 216 GLU A O 1
ATOM 1734 N N . LEU A 1 217 ? -14.335 19.076 4.730 1.00 97.31 217 LEU A N 1
ATOM 1735 C CA . LEU A 1 217 ? -13.268 19.668 3.921 1.00 97.31 217 LEU A CA 1
ATOM 1736 C C . LEU A 1 217 ? -13.284 19.144 2.477 1.00 97.31 217 LEU A C 1
ATOM 1738 O O . LEU A 1 217 ? -13.206 19.943 1.545 1.00 97.31 217 LEU A O 1
ATOM 1742 N N . ARG A 1 218 ? -13.428 17.828 2.271 1.00 97.00 218 ARG A N 1
ATOM 1743 C CA . ARG A 1 218 ? -13.506 17.217 0.928 1.00 97.00 218 ARG A CA 1
ATOM 1744 C C . ARG A 1 218 ? -14.715 17.715 0.142 1.00 97.00 218 ARG A C 1
ATOM 1746 O O . ARG A 1 218 ? -14.598 18.010 -1.045 1.00 97.00 218 ARG A O 1
ATOM 1753 N N . SER A 1 219 ? -15.853 17.895 0.810 1.00 96.62 219 SER A N 1
ATOM 1754 C CA . SER A 1 219 ? -17.099 18.349 0.187 1.00 96.62 219 SER A CA 1
ATOM 1755 C C . SER A 1 219 ? -16.992 19.741 -0.451 1.00 96.62 219 SER A C 1
ATOM 1757 O O . SER A 1 219 ? -17.702 20.015 -1.423 1.00 96.62 219 SER A O 1
ATOM 1759 N N . LYS A 1 220 ? -16.060 20.589 0.021 1.00 97.00 220 LYS A N 1
ATOM 1760 C CA . LYS A 1 220 ? -15.760 21.903 -0.579 1.00 97.00 220 LYS A CA 1
ATOM 1761 C C . LYS A 1 220 ? -15.248 21.781 -2.021 1.00 97.00 220 LYS A C 1
ATOM 1763 O O . LYS A 1 220 ? -15.461 22.693 -2.813 1.00 97.00 220 LYS A O 1
ATOM 1768 N N . TYR A 1 221 ? -14.628 20.651 -2.369 1.00 96.44 221 TYR A N 1
ATOM 1769 C CA . TYR A 1 221 ? -13.975 20.408 -3.661 1.00 96.44 221 TYR A CA 1
ATOM 1770 C C . TYR A 1 221 ? -14.702 19.377 -4.533 1.00 96.44 221 TYR A C 1
ATOM 1772 O O . TYR A 1 221 ? -14.191 18.978 -5.572 1.00 96.44 221 TYR A O 1
ATOM 1780 N N . LYS A 1 222 ? -15.917 18.955 -4.159 1.00 92.12 222 LYS A N 1
ATOM 1781 C CA . LYS A 1 222 ? -16.670 17.901 -4.869 1.00 92.12 222 LYS A CA 1
ATOM 1782 C C . LYS A 1 222 ? -16.955 18.188 -6.354 1.00 92.12 222 LYS A C 1
ATOM 1784 O O . LYS A 1 222 ? -17.267 17.270 -7.098 1.00 92.12 222 LYS A O 1
ATOM 1789 N N . ASN A 1 223 ? -16.910 19.461 -6.752 1.00 94.94 223 ASN A N 1
ATOM 1790 C CA . ASN A 1 223 ? -17.153 19.905 -8.126 1.00 94.94 223 ASN A CA 1
ATOM 1791 C C . ASN A 1 223 ? -15.848 20.172 -8.899 1.00 94.94 223 ASN A C 1
ATOM 1793 O O . ASN A 1 223 ? -15.907 20.534 -10.069 1.00 94.94 223 ASN A O 1
ATOM 1797 N N . ASP A 1 224 ? -14.686 20.048 -8.254 1.00 97.44 224 ASP A N 1
ATOM 1798 C CA . ASP A 1 224 ? -13.388 20.209 -8.902 1.00 97.44 224 ASP A CA 1
ATOM 1799 C C . ASP A 1 224 ? -13.003 18.895 -9.600 1.00 97.44 224 ASP A C 1
ATOM 1801 O O . ASP A 1 224 ? -12.939 17.827 -8.977 1.00 97.44 224 ASP A O 1
ATOM 1805 N N . GLU A 1 225 ? -12.783 18.957 -10.914 1.00 97.31 225 GLU A N 1
ATOM 1806 C CA . GLU A 1 225 ? -12.485 17.778 -11.732 1.00 97.31 225 GLU A CA 1
ATOM 1807 C C . GLU A 1 225 ? -11.146 17.132 -11.353 1.00 97.31 225 GLU A C 1
ATOM 1809 O O . GLU A 1 225 ? -11.044 15.903 -11.290 1.00 97.31 225 GLU A O 1
ATOM 1814 N N . ALA A 1 226 ? -10.121 17.940 -11.063 1.00 97.19 226 ALA A N 1
ATOM 1815 C CA . ALA A 1 226 ? -8.802 17.441 -10.687 1.00 97.19 226 ALA A CA 1
ATOM 1816 C C . ALA A 1 226 ? -8.848 16.769 -9.310 1.00 97.19 226 ALA A C 1
ATOM 1818 O O . ALA A 1 226 ? -8.307 15.674 -9.134 1.00 97.19 226 ALA A O 1
ATOM 1819 N N . PHE A 1 227 ? -9.547 17.380 -8.355 1.00 98.12 227 PHE A N 1
ATOM 1820 C CA . PHE A 1 227 ? -9.793 16.812 -7.037 1.00 98.12 227 PHE A CA 1
ATOM 1821 C C . PHE A 1 227 ? -10.531 15.481 -7.156 1.00 98.12 227 PHE A C 1
ATOM 1823 O O . PHE A 1 227 ? -10.070 14.478 -6.621 1.00 98.12 227 PHE A O 1
ATOM 1830 N N . THR A 1 228 ? -11.631 15.442 -7.911 1.00 97.50 228 THR A N 1
ATOM 1831 C CA . THR A 1 228 ? -12.445 14.233 -8.104 1.00 97.50 228 THR A CA 1
ATOM 1832 C C . THR A 1 228 ? -11.639 13.111 -8.759 1.00 97.50 228 THR A C 1
ATOM 1834 O O . THR A 1 228 ? -11.696 11.959 -8.317 1.00 97.50 228 THR A O 1
ATOM 1837 N N . LYS A 1 229 ? -10.815 13.441 -9.764 1.00 97.50 229 LYS A N 1
ATOM 1838 C CA . LYS A 1 229 ? -9.895 12.492 -10.402 1.00 97.50 229 LYS A CA 1
ATOM 1839 C C . LYS A 1 229 ? -8.959 11.860 -9.375 1.00 97.50 229 LYS A C 1
ATOM 1841 O O . LYS A 1 229 ? -8.862 10.636 -9.332 1.00 97.50 229 LYS A O 1
ATOM 1846 N N . TYR A 1 230 ? -8.276 12.656 -8.555 1.00 97.81 230 TYR A N 1
ATOM 1847 C CA . TYR A 1 230 ? -7.340 12.122 -7.561 1.00 97.81 230 TYR A CA 1
ATOM 1848 C C . TYR A 1 230 ? -8.041 11.447 -6.375 1.00 97.81 230 TYR A C 1
ATOM 1850 O O . TYR A 1 230 ? -7.518 10.475 -5.834 1.00 97.81 230 TYR A O 1
ATOM 1858 N N . GLU A 1 231 ? -9.247 11.884 -6.010 1.00 97.50 231 GLU A N 1
ATOM 1859 C CA . GLU A 1 231 ? -10.056 11.252 -4.963 1.00 97.50 231 GLU A CA 1
ATOM 1860 C C . GLU A 1 231 ? -10.408 9.804 -5.313 1.00 97.50 231 GLU A C 1
ATOM 1862 O O . GLU A 1 231 ? -10.388 8.947 -4.432 1.00 97.50 231 GLU A O 1
ATOM 1867 N N . SER A 1 232 ? -10.621 9.501 -6.599 1.00 96.56 232 SER A N 1
ATOM 1868 C CA . SER A 1 232 ? -10.902 8.136 -7.072 1.00 96.56 232 SER A CA 1
ATOM 1869 C C . SER A 1 232 ? -9.766 7.132 -6.832 1.00 96.56 232 SER A C 1
ATOM 1871 O O . SER A 1 232 ? -10.011 5.929 -6.801 1.00 96.56 232 SER A O 1
ATOM 1873 N N . TYR A 1 233 ? -8.530 7.604 -6.631 1.00 96.50 233 TYR A N 1
ATOM 1874 C CA . TYR A 1 233 ? -7.394 6.732 -6.323 1.00 96.50 233 TYR A CA 1
ATOM 1875 C C . TYR A 1 233 ? -7.302 6.370 -4.844 1.00 96.50 233 TYR A C 1
ATOM 1877 O O . TYR A 1 233 ? -6.457 5.545 -4.493 1.00 96.50 233 TYR A O 1
ATOM 1885 N N . ARG A 1 234 ? -8.103 6.987 -3.965 1.00 95.88 234 ARG A N 1
ATOM 1886 C CA . ARG A 1 234 ? -8.058 6.662 -2.541 1.00 95.88 234 ARG A CA 1
ATOM 1887 C C . ARG A 1 234 ? -8.327 5.190 -2.319 1.00 95.88 234 ARG A C 1
ATOM 1889 O O . ARG A 1 234 ? -9.284 4.629 -2.841 1.00 95.88 234 ARG A O 1
ATOM 1896 N N . ASP A 1 235 ? -7.498 4.597 -1.479 1.00 95.25 235 ASP A N 1
ATOM 1897 C CA . ASP A 1 235 ? -7.585 3.184 -1.174 1.00 95.25 235 ASP A CA 1
ATOM 1898 C C . ASP A 1 235 ? -7.393 2.980 0.331 1.00 95.25 235 ASP A C 1
ATOM 1900 O O . ASP A 1 235 ? -6.495 3.559 0.939 1.00 95.25 235 ASP A O 1
ATOM 1904 N N . ASN A 1 236 ? -8.260 2.170 0.937 1.00 93.81 236 ASN A N 1
ATOM 1905 C CA . ASN A 1 236 ? -8.189 1.813 2.351 1.00 93.81 236 ASN A CA 1
ATOM 1906 C C . ASN A 1 236 ? -7.354 0.549 2.603 1.00 93.81 236 ASN A C 1
ATOM 1908 O O . ASN A 1 236 ? -7.220 0.153 3.761 1.00 93.81 236 ASN A O 1
ATOM 1912 N N . GLY A 1 237 ? -6.815 -0.092 1.564 1.00 95.56 237 GLY A N 1
ATOM 1913 C CA . GLY A 1 237 ? -5.908 -1.227 1.700 1.00 95.56 237 GLY A CA 1
ATOM 1914 C C . GLY A 1 237 ? -4.568 -0.842 2.334 1.00 95.56 237 GLY A C 1
ATOM 1915 O O . GLY A 1 237 ? -4.045 0.259 2.147 1.00 95.56 237 GLY A O 1
ATOM 1916 N N . VAL A 1 238 ? -3.983 -1.778 3.074 1.00 95.44 238 VAL A N 1
ATOM 1917 C CA . VAL A 1 238 ? -2.665 -1.630 3.697 1.00 95.44 238 VAL A CA 1
ATOM 1918 C C . VAL A 1 238 ? -1.586 -2.117 2.735 1.00 95.44 238 VAL A C 1
ATOM 1920 O O . VAL A 1 238 ? -1.628 -3.256 2.275 1.00 95.44 238 VAL A O 1
ATOM 1923 N N . ASP A 1 239 ? -0.587 -1.279 2.466 1.00 95.56 239 ASP A N 1
ATOM 1924 C CA . ASP A 1 239 ? 0.586 -1.671 1.685 1.00 95.56 239 ASP A CA 1
ATOM 1925 C C . ASP A 1 239 ? 1.566 -2.443 2.574 1.00 95.56 239 ASP A C 1
ATOM 1927 O O . ASP A 1 239 ? 2.255 -1.867 3.424 1.00 95.56 239 ASP A O 1
ATOM 1931 N N . LEU A 1 240 ? 1.635 -3.759 2.372 1.00 93.75 240 LEU A N 1
ATOM 1932 C CA . LEU A 1 240 ? 2.446 -4.647 3.203 1.00 93.75 240 LEU A CA 1
ATOM 1933 C C . LEU A 1 240 ? 3.947 -4.370 3.078 1.00 93.75 240 LEU A C 1
ATOM 1935 O O . LEU A 1 240 ? 4.678 -4.552 4.051 1.00 93.75 240 LEU A O 1
ATOM 1939 N N . ALA A 1 241 ? 4.413 -3.888 1.923 1.00 90.88 241 ALA A N 1
ATOM 1940 C CA . ALA A 1 241 ? 5.834 -3.631 1.685 1.00 90.88 241 ALA A CA 1
ATOM 1941 C C . ALA A 1 241 ? 6.355 -2.425 2.486 1.00 90.88 241 ALA A C 1
ATOM 1943 O O . ALA A 1 241 ? 7.555 -2.318 2.769 1.00 90.88 241 ALA A O 1
ATOM 1944 N N . ARG A 1 242 ? 5.449 -1.515 2.864 1.00 93.50 242 ARG A N 1
ATOM 1945 C CA . ARG A 1 242 ? 5.749 -0.276 3.597 1.00 93.50 242 ARG A CA 1
ATOM 1946 C C . ARG A 1 242 ? 5.642 -0.429 5.113 1.00 93.50 242 ARG A C 1
ATOM 1948 O O . ARG A 1 242 ? 6.017 0.493 5.837 1.00 93.50 242 ARG A O 1
ATOM 1955 N N . LEU A 1 243 ? 5.167 -1.574 5.600 1.00 91.81 243 LEU A N 1
ATOM 1956 C CA . LEU A 1 243 ? 5.072 -1.847 7.030 1.00 91.81 243 LEU A CA 1
ATOM 1957 C C . LEU A 1 243 ? 6.452 -1.981 7.682 1.00 91.81 243 LEU A C 1
ATOM 1959 O O . LEU A 1 243 ? 7.394 -2.574 7.137 1.00 91.81 243 LEU A O 1
ATOM 1963 N N . LYS A 1 244 ? 6.574 -1.458 8.904 1.00 88.25 244 LYS A N 1
ATOM 1964 C CA . LYS A 1 244 ? 7.741 -1.688 9.759 1.00 88.25 244 LYS A CA 1
ATOM 1965 C C . LYS A 1 244 ? 7.615 -3.023 10.488 1.00 88.25 244 LYS A C 1
ATOM 1967 O O . LYS A 1 244 ? 6.527 -3.543 10.713 1.00 88.25 244 LYS A O 1
ATOM 1972 N N . THR A 1 245 ? 8.747 -3.563 10.939 1.00 79.12 245 THR A N 1
ATOM 1973 C CA . THR A 1 245 ? 8.830 -4.880 11.600 1.00 79.12 245 THR A CA 1
ATOM 1974 C C . THR A 1 245 ? 7.875 -5.033 12.789 1.00 79.12 245 THR A C 1
ATOM 1976 O O . THR A 1 245 ? 7.345 -6.119 13.007 1.00 79.12 245 THR A O 1
ATOM 1979 N N . GLN A 1 246 ? 7.637 -3.959 13.548 1.00 79.81 246 GLN A N 1
ATOM 1980 C CA . GLN A 1 246 ? 6.704 -3.965 14.679 1.00 79.81 246 GLN A CA 1
ATOM 1981 C C . GLN A 1 246 ? 5.241 -4.073 14.223 1.00 79.81 246 GLN A C 1
ATOM 1983 O O . GLN A 1 246 ? 4.441 -4.726 14.880 1.00 79.81 246 GLN A O 1
ATOM 1988 N N . GLU A 1 247 ? 4.904 -3.498 13.071 1.00 86.06 247 GLU A N 1
ATOM 1989 C CA . GLU A 1 247 ? 3.553 -3.482 12.495 1.00 86.06 247 GLU A CA 1
ATOM 1990 C C . GLU A 1 247 ? 3.227 -4.804 11.788 1.00 86.06 247 GLU A C 1
ATOM 1992 O O . GLU A 1 247 ? 2.069 -5.196 11.674 1.00 86.06 247 GLU A O 1
ATOM 1997 N N . MET A 1 248 ? 4.256 -5.574 11.419 1.00 83.50 248 MET A N 1
ATOM 1998 C CA . MET A 1 248 ? 4.096 -6.922 10.868 1.00 83.50 248 MET A CA 1
ATOM 1999 C C . MET A 1 248 ? 3.399 -7.895 11.822 1.00 83.50 248 MET A C 1
ATOM 2001 O O . MET A 1 248 ? 2.870 -8.911 11.375 1.00 83.50 248 MET A O 1
ATOM 2005 N N . ARG A 1 249 ? 3.374 -7.615 13.132 1.00 79.12 249 ARG A N 1
ATOM 2006 C CA . ARG A 1 249 ? 2.649 -8.450 14.104 1.00 79.12 249 ARG A CA 1
ATOM 2007 C C . ARG A 1 249 ? 1.151 -8.531 13.804 1.00 79.12 249 ARG A C 1
ATOM 2009 O O . ARG A 1 249 ? 0.564 -9.575 14.055 1.00 79.12 249 ARG A O 1
ATOM 2016 N N . PHE A 1 250 ? 0.562 -7.472 13.243 1.00 80.25 250 PHE A N 1
ATOM 2017 C CA . PHE A 1 250 ? -0.845 -7.462 12.844 1.00 80.25 250 PHE A CA 1
ATOM 2018 C C . PHE A 1 250 ? -1.078 -8.418 11.676 1.00 80.25 250 PHE A C 1
ATOM 2020 O O . PHE A 1 250 ? -1.935 -9.289 11.768 1.00 80.25 250 PHE A O 1
ATOM 2027 N N . LEU A 1 251 ? -0.238 -8.341 10.636 1.00 82.31 251 LEU A N 1
ATOM 2028 C CA . LEU A 1 251 ? -0.325 -9.256 9.498 1.00 82.31 251 LEU A CA 1
ATOM 2029 C C . LEU A 1 251 ? -0.169 -10.718 9.930 1.00 82.31 251 LEU A C 1
ATOM 2031 O O . LEU A 1 251 ? -0.907 -11.572 9.464 1.00 82.31 251 LEU A O 1
ATOM 2035 N N . ARG A 1 252 ? 0.766 -11.017 10.840 1.00 81.31 252 ARG A N 1
ATOM 2036 C CA . ARG A 1 252 ? 1.019 -12.394 11.307 1.00 81.31 252 ARG A CA 1
ATOM 2037 C C . ARG A 1 252 ? -0.122 -12.993 12.138 1.00 81.31 252 ARG A C 1
ATOM 2039 O O . ARG A 1 252 ? -0.164 -14.212 12.293 1.00 81.31 252 ARG A O 1
ATOM 2046 N N . LYS A 1 253 ? -1.013 -12.163 12.697 1.00 81.69 253 LYS A N 1
ATOM 2047 C CA . LYS A 1 253 ? -2.255 -12.632 13.335 1.00 81.69 253 LYS A CA 1
ATOM 2048 C C . LYS A 1 253 ? -3.293 -13.036 12.290 1.00 81.69 253 LYS A C 1
ATOM 2050 O O . LYS A 1 253 ? -4.015 -13.999 12.507 1.00 81.69 253 LYS A O 1
ATOM 2055 N N . ASP A 1 254 ? -3.335 -12.315 11.175 1.00 85.38 254 ASP A N 1
ATOM 2056 C CA . ASP A 1 254 ? -4.359 -12.498 10.148 1.00 85.38 254 ASP A CA 1
ATOM 2057 C C . ASP A 1 254 ? -3.958 -13.518 9.072 1.00 85.38 254 ASP A C 1
ATOM 2059 O O . ASP A 1 254 ? -4.814 -14.165 8.477 1.00 85.38 254 ASP A O 1
ATOM 2063 N N . MET A 1 255 ? -2.658 -13.658 8.802 1.00 85.88 255 MET A N 1
ATOM 2064 C CA . MET A 1 255 ? -2.133 -14.470 7.711 1.00 85.88 255 MET A CA 1
ATOM 2065 C C . MET A 1 255 ? -1.036 -15.405 8.214 1.00 85.88 255 MET A C 1
ATOM 2067 O O . MET A 1 255 ? -0.027 -14.978 8.781 1.00 85.88 255 MET A O 1
ATOM 2071 N N . GLN A 1 256 ? -1.225 -16.698 7.964 1.00 81.44 256 GLN A N 1
ATOM 2072 C CA . GLN A 1 256 ? -0.274 -17.752 8.297 1.00 81.44 256 GLN A CA 1
ATOM 2073 C C . GLN A 1 256 ? -0.042 -18.644 7.080 1.00 81.44 256 GLN A C 1
ATOM 2075 O O . GLN A 1 256 ? -0.930 -18.838 6.253 1.00 81.44 256 GLN A O 1
ATOM 2080 N N . MET A 1 257 ? 1.167 -19.191 6.969 1.00 78.88 257 MET A N 1
ATOM 2081 C CA . MET A 1 257 ? 1.507 -20.173 5.944 1.00 78.88 257 MET A CA 1
ATOM 2082 C C . MET A 1 257 ? 1.608 -21.547 6.591 1.00 78.88 257 MET A C 1
ATOM 2084 O O . MET A 1 257 ? 2.374 -21.739 7.534 1.00 78.88 257 MET A O 1
ATOM 2088 N N . ILE A 1 258 ? 0.860 -22.500 6.044 1.00 74.38 258 ILE A N 1
ATOM 2089 C CA . ILE A 1 258 ? 0.936 -23.914 6.401 1.00 74.38 258 ILE A CA 1
ATOM 2090 C C . ILE A 1 258 ? 1.634 -24.631 5.245 1.00 74.38 258 ILE A C 1
ATOM 2092 O O . ILE A 1 258 ? 1.244 -24.483 4.086 1.00 74.38 258 ILE A O 1
ATOM 2096 N N . PHE A 1 259 ? 2.693 -25.383 5.540 1.00 63.47 259 PHE A N 1
ATOM 2097 C CA . PHE A 1 259 ? 3.367 -26.210 4.540 1.00 63.47 259 PHE A CA 1
ATOM 2098 C C . PHE A 1 259 ? 2.620 -27.540 4.387 1.00 63.47 259 PHE A C 1
ATOM 2100 O O . PHE A 1 259 ? 2.276 -28.156 5.392 1.00 63.47 259 PHE A O 1
ATOM 2107 N N . GLN A 1 260 ? 2.388 -27.980 3.141 1.00 62.44 260 GLN A N 1
ATOM 2108 C CA . GLN A 1 260 ? 1.701 -29.250 2.842 1.00 62.44 260 GLN A CA 1
ATOM 2109 C C . GLN A 1 260 ? 2.375 -30.456 3.502 1.00 62.44 260 GLN A C 1
ATOM 2111 O O . GLN A 1 260 ? 1.690 -31.349 3.985 1.00 62.44 260 GLN A O 1
ATOM 2116 N N . ASP A 1 261 ? 3.706 -30.460 3.539 1.00 65.69 261 ASP A N 1
ATOM 2117 C CA . ASP A 1 261 ? 4.480 -31.415 4.315 1.00 65.69 261 ASP A CA 1
ATOM 2118 C C . ASP A 1 261 ? 5.384 -30.634 5.287 1.00 65.69 261 ASP A C 1
ATOM 2120 O O . ASP A 1 261 ? 6.301 -29.933 4.835 1.00 65.69 261 ASP A O 1
ATOM 2124 N N . PRO A 1 262 ? 5.149 -30.718 6.609 1.00 58.41 262 PRO A N 1
ATOM 2125 C CA . PRO A 1 262 ? 5.985 -30.045 7.593 1.00 58.41 262 PRO A CA 1
ATOM 2126 C C . PRO A 1 262 ? 7.445 -30.516 7.529 1.00 58.41 262 PRO A C 1
ATOM 2128 O O . PRO A 1 262 ? 8.332 -29.721 7.838 1.00 58.41 262 PRO A O 1
ATOM 2131 N N . TYR A 1 263 ? 7.735 -31.731 7.051 1.00 55.47 263 TYR A N 1
ATOM 2132 C CA . TYR A 1 263 ? 9.109 -32.193 6.836 1.00 55.47 263 TYR A CA 1
ATOM 2133 C C . TYR A 1 263 ? 9.755 -31.529 5.615 1.00 55.47 263 TYR A C 1
ATOM 2135 O O . TYR A 1 263 ? 10.908 -31.115 5.697 1.00 55.47 263 TYR A O 1
ATOM 2143 N N . SER A 1 264 ? 9.013 -31.319 4.523 1.00 56.59 264 SER A N 1
ATOM 2144 C CA . SER A 1 264 ? 9.484 -30.553 3.353 1.00 56.59 264 SER A CA 1
ATOM 2145 C C . SER A 1 264 ? 9.721 -29.061 3.627 1.00 56.59 264 SER A C 1
ATOM 2147 O O . SER A 1 264 ? 10.440 -28.397 2.877 1.00 56.59 264 SER A O 1
ATOM 2149 N N . SER A 1 265 ? 9.141 -28.518 4.707 1.00 54.34 265 SER A N 1
ATOM 2150 C CA . SER A 1 265 ? 9.456 -27.160 5.176 1.00 54.34 265 SER A CA 1
ATOM 2151 C C . SER A 1 265 ? 10.917 -27.033 5.634 1.00 54.34 265 SER A C 1
ATOM 2153 O O . SER A 1 265 ? 11.476 -25.930 5.651 1.00 54.34 265 SER A O 1
ATOM 2155 N N . LEU A 1 266 ? 11.558 -28.167 5.942 1.00 55.34 266 LEU A N 1
ATOM 2156 C CA . LEU A 1 266 ? 12.978 -28.263 6.220 1.00 55.34 266 LEU A CA 1
ATOM 2157 C C . LEU A 1 266 ? 13.733 -28.361 4.891 1.00 55.34 266 LEU A C 1
ATOM 2159 O O . LEU A 1 266 ? 13.620 -29.334 4.150 1.00 55.34 266 LEU A O 1
ATOM 2163 N N . ASN A 1 267 ? 14.539 -27.349 4.582 1.00 61.94 267 ASN A N 1
ATOM 2164 C CA . ASN A 1 267 ? 15.457 -27.424 3.453 1.00 61.94 267 ASN A CA 1
ATOM 2165 C C . ASN A 1 267 ? 16.652 -28.310 3.855 1.00 61.94 267 ASN A C 1
ATOM 2167 O O . ASN A 1 267 ? 17.425 -27.881 4.707 1.00 61.94 267 ASN A O 1
ATOM 2171 N N . PRO A 1 268 ? 16.875 -29.492 3.246 1.00 63.28 268 PRO A N 1
ATOM 2172 C CA . PRO A 1 268 ? 17.957 -30.398 3.645 1.00 63.28 268 PRO A CA 1
ATOM 2173 C C . PRO A 1 268 ? 19.358 -29.828 3.378 1.00 63.28 268 PRO A C 1
ATOM 2175 O O . PRO A 1 268 ? 20.346 -30.335 3.901 1.00 63.28 268 PRO A O 1
ATOM 2178 N N . ARG A 1 269 ? 19.466 -28.755 2.580 1.00 66.69 269 ARG A N 1
ATOM 2179 C CA . ARG A 1 269 ? 20.717 -28.001 2.388 1.00 66.69 269 ARG A CA 1
ATOM 2180 C C . ARG A 1 269 ? 20.978 -26.985 3.501 1.00 66.69 269 ARG A C 1
ATOM 2182 O O . ARG A 1 269 ? 22.020 -26.334 3.490 1.00 66.69 269 ARG A O 1
ATOM 2189 N N . MET A 1 270 ? 20.028 -26.807 4.414 1.00 73.44 270 MET A N 1
ATOM 2190 C CA . MET A 1 270 ? 20.119 -25.907 5.553 1.00 73.44 270 MET A CA 1
ATOM 2191 C C . MET A 1 270 ? 20.135 -26.718 6.847 1.00 73.44 270 MET A C 1
ATOM 2193 O O . MET A 1 270 ? 19.389 -27.679 7.011 1.00 73.44 270 MET A O 1
ATOM 2197 N N . THR A 1 271 ? 20.976 -26.322 7.798 1.00 77.69 271 THR A N 1
ATOM 2198 C CA . THR A 1 271 ? 20.945 -26.923 9.136 1.00 77.69 271 THR A CA 1
ATOM 2199 C C . THR A 1 271 ? 19.666 -26.519 9.870 1.00 77.69 271 THR A C 1
ATOM 2201 O O . THR A 1 271 ? 19.087 -25.466 9.594 1.00 77.69 271 THR A O 1
ATOM 2204 N N . VAL A 1 272 ? 19.256 -27.304 10.872 1.00 74.44 272 VAL A N 1
ATOM 2205 C CA . VAL A 1 272 ? 18.118 -26.957 11.748 1.00 74.44 272 VAL A CA 1
ATOM 2206 C C . VAL A 1 272 ? 18.272 -25.539 12.314 1.00 74.44 272 VAL A C 1
ATOM 2208 O O . VAL A 1 272 ? 17.335 -24.747 12.276 1.00 74.44 272 VAL A O 1
ATOM 2211 N N . GLY A 1 273 ? 19.486 -25.173 12.744 1.00 78.31 273 GLY A N 1
ATOM 2212 C CA . GLY A 1 273 ? 19.788 -23.822 13.220 1.00 78.31 273 GLY A CA 1
ATOM 2213 C C . GLY A 1 273 ? 19.643 -22.738 12.145 1.00 78.31 273 GLY A C 1
ATOM 2214 O O . GLY A 1 273 ? 19.191 -21.641 12.453 1.00 78.31 273 GLY A O 1
ATOM 2215 N N . GLN A 1 274 ? 19.972 -23.026 10.882 1.00 78.56 274 GLN A N 1
ATOM 2216 C CA . GLN A 1 274 ? 19.762 -22.091 9.769 1.00 78.56 274 GLN A CA 1
ATOM 2217 C C . GLN A 1 274 ? 18.281 -21.922 9.420 1.00 78.56 274 GLN A C 1
ATOM 2219 O O . GLN A 1 274 ? 17.882 -20.818 9.063 1.00 78.56 274 GLN A O 1
ATOM 2224 N N . ILE A 1 275 ? 17.480 -22.985 9.529 1.00 74.88 275 ILE A N 1
ATOM 2225 C CA . ILE A 1 275 ? 16.035 -22.953 9.264 1.00 74.88 275 ILE A CA 1
ATOM 2226 C C . ILE A 1 275 ? 15.318 -22.152 10.353 1.00 74.88 275 ILE A C 1
ATOM 2228 O O . ILE A 1 275 ? 14.623 -21.187 10.048 1.00 74.88 275 ILE A O 1
ATOM 2232 N N . ILE A 1 276 ? 15.552 -22.477 11.629 1.00 78.38 276 ILE A N 1
ATOM 2233 C CA . ILE A 1 276 ? 14.994 -21.719 12.764 1.00 78.38 276 ILE A CA 1
ATOM 2234 C C . ILE A 1 276 ? 15.515 -20.273 12.746 1.00 78.38 276 ILE A C 1
ATOM 2236 O O . ILE A 1 276 ? 14.776 -19.320 12.997 1.00 78.38 276 ILE A O 1
ATOM 2240 N N . GLY A 1 277 ? 16.791 -20.097 12.400 1.00 80.75 277 GLY A N 1
ATOM 2241 C CA . GLY A 1 277 ? 17.434 -18.795 12.294 1.00 80.75 277 GLY A CA 1
ATOM 2242 C C . GLY A 1 277 ? 16.957 -17.946 11.118 1.00 80.75 277 GLY A C 1
ATOM 2243 O O . GLY A 1 277 ? 17.214 -16.748 11.129 1.00 80.75 277 GLY A O 1
ATOM 2244 N N . GLU A 1 278 ? 16.261 -18.504 10.124 1.00 80.38 278 GLU A N 1
ATOM 2245 C CA . GLU A 1 278 ? 15.867 -17.782 8.910 1.00 80.38 278 GLU A CA 1
ATOM 2246 C C . GLU A 1 278 ? 14.977 -16.576 9.232 1.00 80.38 278 GLU A C 1
ATOM 2248 O O . GLU A 1 278 ? 15.281 -15.459 8.813 1.00 80.38 278 GLU A O 1
ATOM 2253 N N . GLY A 1 279 ? 13.943 -16.775 10.057 1.00 73.31 279 GLY A N 1
ATOM 2254 C CA . GLY A 1 279 ? 13.074 -15.685 10.509 1.00 73.31 279 GLY A CA 1
ATOM 2255 C C . GLY A 1 279 ? 13.818 -14.661 11.372 1.00 73.31 279 GLY A C 1
ATOM 2256 O O . GLY A 1 279 ? 13.632 -13.455 11.216 1.00 73.31 279 GLY A O 1
ATOM 2257 N N . LEU A 1 280 ? 14.718 -15.123 12.244 1.00 80.00 280 LEU A N 1
ATOM 2258 C CA . LEU A 1 280 ? 15.488 -14.253 13.139 1.00 80.00 280 LEU A CA 1
ATOM 2259 C C . LEU A 1 280 ? 16.498 -13.384 12.368 1.00 80.00 280 LEU A C 1
ATOM 2261 O O . LEU A 1 280 ? 16.629 -12.192 12.646 1.00 80.00 280 LEU A O 1
ATOM 2265 N N . LEU A 1 281 ? 17.185 -13.962 11.378 1.00 81.25 281 LEU A N 1
ATOM 2266 C CA . LEU A 1 281 ? 18.110 -13.263 10.482 1.00 81.25 281 LEU A CA 1
ATOM 2267 C C . LEU A 1 281 ? 17.365 -12.296 9.558 1.00 81.25 281 LEU A C 1
ATOM 2269 O O . LEU A 1 281 ? 17.809 -11.161 9.394 1.00 81.25 281 LEU A O 1
ATOM 2273 N N . ALA A 1 282 ? 16.229 -12.713 8.989 1.00 73.56 282 ALA A N 1
ATOM 2274 C CA . ALA A 1 282 ? 15.403 -11.865 8.130 1.00 73.56 282 ALA A CA 1
ATOM 2275 C C . ALA A 1 282 ? 14.897 -10.612 8.863 1.00 73.56 282 ALA A C 1
ATOM 2277 O O . ALA A 1 282 ? 14.817 -9.533 8.278 1.00 73.56 282 ALA A O 1
ATOM 2278 N N . HIS A 1 283 ? 14.620 -10.729 10.164 1.00 72.31 283 HIS A N 1
ATOM 2279 C CA . HIS A 1 283 ? 14.224 -9.605 11.014 1.00 72.31 283 HIS A CA 1
ATOM 2280 C C . HIS A 1 283 ? 15.396 -8.894 11.705 1.00 72.31 283 HIS A C 1
ATOM 2282 O O . HIS A 1 283 ? 15.165 -8.002 12.520 1.00 72.31 283 HIS A O 1
ATOM 2288 N N . GLY A 1 284 ? 16.642 -9.243 11.370 1.00 73.12 284 GLY A N 1
ATOM 2289 C CA . GLY A 1 284 ? 17.838 -8.555 11.859 1.00 73.12 284 GLY A CA 1
ATOM 2290 C C . GLY A 1 284 ? 18.127 -8.746 13.350 1.00 73.12 284 GLY A C 1
ATOM 2291 O O . GLY A 1 284 ? 18.903 -7.979 13.912 1.00 73.12 284 GLY A O 1
ATOM 2292 N N . ILE A 1 285 ? 17.533 -9.757 13.991 1.00 79.44 285 ILE A N 1
ATOM 2293 C CA . ILE A 1 285 ? 17.745 -10.064 15.417 1.00 79.44 285 ILE A CA 1
ATOM 2294 C C . ILE A 1 285 ? 19.181 -10.556 15.648 1.00 79.44 285 ILE A C 1
ATOM 2296 O O . ILE A 1 285 ? 19.789 -10.270 16.675 1.00 79.44 285 ILE A O 1
ATOM 2300 N N . PHE A 1 286 ? 19.755 -11.238 14.654 1.00 73.69 286 PHE A N 1
ATOM 2301 C CA . PHE A 1 286 ? 21.157 -11.643 14.642 1.00 73.69 286 PHE A CA 1
ATOM 2302 C C . PHE A 1 286 ? 21.819 -11.227 13.328 1.00 73.69 286 PHE A C 1
ATOM 2304 O O . PHE A 1 286 ? 21.184 -11.204 12.273 1.00 73.69 286 PHE A O 1
ATOM 2311 N N . LYS A 1 287 ? 23.120 -10.924 13.374 1.00 64.44 287 LYS A N 1
ATOM 2312 C CA . LYS A 1 287 ? 23.931 -10.756 12.163 1.00 64.44 287 LYS A CA 1
ATOM 2313 C C . LYS A 1 287 ? 24.461 -12.117 11.729 1.00 64.44 287 LYS A C 1
ATOM 2315 O O . LYS A 1 287 ? 24.989 -12.869 12.546 1.00 64.44 287 LYS A O 1
ATOM 2320 N N . LYS A 1 288 ? 24.324 -12.422 10.438 1.00 61.62 288 LYS A N 1
ATOM 2321 C CA . LYS A 1 288 ? 24.927 -13.612 9.831 1.00 61.62 288 LYS A CA 1
ATOM 2322 C C . LYS A 1 288 ? 26.451 -13.469 9.959 1.00 61.62 288 LYS A C 1
ATOM 2324 O O . LYS A 1 288 ? 26.995 -12.507 9.421 1.00 61.62 288 LYS A O 1
ATOM 2329 N N . LYS A 1 289 ? 27.091 -14.344 10.744 1.00 52.47 289 LYS A N 1
ATOM 2330 C CA . LYS A 1 289 ? 28.556 -14.477 10.762 1.00 52.47 289 LYS A CA 1
ATOM 2331 C C . LYS A 1 289 ? 29.052 -14.968 9.405 1.00 52.47 289 LYS A C 1
ATOM 2333 O O . LYS A 1 289 ? 28.321 -15.768 8.771 1.00 52.47 289 LYS A O 1
#

Secondary structure (DSSP, 8-state):
------PPEEEEEEEEEEEEEPPP-STT--S--EEEEEEEEEEEEETT--------TTSSHHHHHHHHTTSSPPSEEEEEE-SS-HHHH--HHHHHHHHTHHHHHHHHHHHHHHHHHHHHHHHTS-SSHHHHHHHHHHHHHHHHHHHHHHHHHHHHGGGGG-S--HHHHHHHHHHHHHHHHHHHHHHHTTSTT---HHHHHHHHHHHHHHHHHHHHHHHTTTT-HHHHHHHTT----EEGGG--TTTHHHHHHH-----SSTTTTS-TTS-HHHHHHHHHHHTTSS---

InterPro domains:
  IPR003439 ABC transporter-like, ATP-binding domain [PF00005] (40-150)
  IPR027417 P-loop containing nucleoside triphosphate hydrolase [G3DSA:3.40.50.300] (9-289)
  IPR027417 P-loop containing nucleoside triphosphate hydrolase [SSF52540] (43-152)
  IPR027417 P-loop containing nucleoside triphosphate hydrolase [SSF52540] (47-287)
  IPR050319 ABC Transporter ATP-Binding [PTHR43776] (1-104)

Foldseek 3Di:
DDDDPPFAFFKWWFQWWDWAWDDDPDPPPPDTDTDTLDGTDTDTDGPPDDDDDDDDPSSNPVVVQCCLLPLDQTPDTWMWGDPAFCLLLLFPVLLVLLVCLPVLLVVLVVLVVVLVVLVVVLVPDDPDPVSVVSVVVSVVSVRVSVVSLLSNLQRQFLCNPDPDCVVVSVLSCQLSVLSVVLNVLVVQCVDPPDDCPPVNVVSVVSNVVSVVVNVVVLVVCPVPPSSNVSNVSHDRTDTPSPHDPVSSVVVCVVDDDDDPDPVVLDDPVADPCRSVCSSCVSNVVDPDD

Radius of gyration: 22.51 Å; chains: 1; bounding box: 69×56×67 Å

Organism: NCBI:txid470146